Protein AF-A0A5Q4DAI3-F1 (afdb_monomer)

Foldseek 3Di:
DVVLLVLLLLLQLVVQVVVDDPVRLVVLQVVLVVVVDDDDPVSSSVSSSVVDPRDPPVVVVVVCQVPVCVSCVSSVHDQDDDAPDWHFPHWDDQPDFKIWTWTWHQDPPPLKIWTKIKIFTDPVNVVVPDPDDDDPDDGPIWMAPRPFMDNDVVVSRVVVVPDDNVVVVVRVVRTDD

Mean predicted aligned error: 9.94 Å

Solvent-accessible surface area (backbone atoms only — not comparable to full-atom values): 10322 Å² total; per-residue (Å²): 110,68,69,58,52,51,50,48,50,51,49,54,13,50,50,50,62,71,70,45,49,76,62,56,49,50,52,52,53,48,57,46,49,72,69,73,46,79,90,43,73,64,53,53,38,54,53,41,39,73,72,48,92,70,71,55,69,82,65,40,50,61,53,41,66,75,48,42,54,64,54,28,52,75,69,73,40,80,68,60,60,58,90,82,45,66,31,68,78,41,70,47,77,47,82,96,43,32,36,40,32,38,27,36,31,69,44,84,98,66,72,34,32,41,20,29,44,38,36,38,72,36,72,72,56,52,66,76,71,51,100,63,86,82,67,100,71,76,84,89,47,30,30,39,67,76,77,42,75,42,79,44,67,67,62,53,41,51,56,61,68,66,54,52,68,72,55,53,53,50,49,59,72,67,28,45,119

Secondary structure (DSSP, 8-state):
-HHHHHHHHHHHHHHHHHHS-HHHHHHHHHHHHHTT----HHHHHHHHHHHS-PPPHHHHHHHHHHTHHHHHHHTT--SSPPTTS-EEEEEEEETTTEEEEEEEEEPTTT--EEEEEEEEE-HHHHHTT--SPPPSS----EE--S-EEES-HHHHHHHHHH--HHHHHHHHHH-B-

Radius of gyration: 20.05 Å; Cα contacts (8 Å, |Δi|>4): 220; chains: 1; bounding box: 48×30×61 Å

Structure (mmCIF, N/CA/C/O backbone):
data_AF-A0A5Q4DAI3-F1
#
_entry.id   AF-A0A5Q4DAI3-F1
#
loop_
_atom_site.group_PDB
_atom_site.id
_atom_site.type_symbol
_atom_site.label_atom_id
_atom_site.label_alt_id
_atom_site.label_comp_id
_atom_site.label_asym_id
_atom_site.label_entity_id
_atom_site.label_seq_id
_atom_site.pdbx_PDB_ins_code
_atom_site.Cartn_x
_atom_site.Cartn_y
_atom_site.Cartn_z
_atom_site.occupancy
_atom_site.B_iso_or_equiv
_atom_site.auth_seq_id
_atom_site.auth_comp_id
_atom_site.auth_asym_id
_atom_site.auth_atom_id
_atom_site.pdbx_PDB_model_num
ATOM 1 N N . MET A 1 1 ? -4.199 2.409 -2.834 1.00 77.81 1 MET A N 1
ATOM 2 C CA . MET A 1 1 ? -3.459 1.148 -3.084 1.00 77.81 1 MET A CA 1
ATOM 3 C C . MET A 1 1 ? -2.773 1.123 -4.445 1.00 77.81 1 MET A C 1
ATOM 5 O O . MET A 1 1 ? -1.573 0.888 -4.486 1.00 77.81 1 MET A O 1
ATOM 9 N N . ARG A 1 2 ? -3.470 1.442 -5.541 1.00 82.69 2 ARG A N 1
ATOM 10 C CA . ARG A 1 2 ? -2.893 1.478 -6.898 1.00 82.69 2 ARG A CA 1
ATOM 11 C C . ARG A 1 2 ? -1.645 2.369 -7.040 1.00 82.69 2 ARG A C 1
ATOM 13 O O . ARG A 1 2 ? -0.631 1.908 -7.544 1.00 82.69 2 ARG A O 1
ATOM 20 N N . THR A 1 3 ? -1.647 3.568 -6.455 1.00 83.31 3 THR A N 1
ATOM 21 C CA . THR A 1 3 ? -0.456 4.444 -6.415 1.00 83.31 3 THR A CA 1
ATOM 22 C C . THR A 1 3 ? 0.760 3.787 -5.747 1.00 83.31 3 THR A C 1
ATOM 24 O O . THR A 1 3 ? 1.882 3.967 -6.208 1.00 83.31 3 THR A O 1
ATOM 27 N N . LEU A 1 4 ? 0.563 2.993 -4.684 1.00 85.19 4 LEU A N 1
ATOM 28 C CA . LEU A 1 4 ? 1.660 2.261 -4.033 1.00 85.19 4 LEU A CA 1
ATOM 29 C C . LEU A 1 4 ? 2.182 1.129 -4.921 1.00 85.19 4 LEU A C 1
ATOM 31 O O . LEU A 1 4 ? 3.387 0.909 -4.981 1.00 85.19 4 LEU A O 1
ATOM 35 N N . TYR A 1 5 ? 1.294 0.442 -5.642 1.00 89.81 5 TYR A N 1
ATOM 36 C CA . TYR A 1 5 ? 1.694 -0.566 -6.622 1.00 89.81 5 TYR A CA 1
ATOM 37 C C . TYR A 1 5 ? 2.504 0.043 -7.778 1.00 89.81 5 TYR A C 1
ATOM 39 O O . TYR A 1 5 ? 3.520 -0.513 -8.191 1.00 89.81 5 TYR A O 1
ATOM 47 N N . GLU A 1 6 ? 2.115 1.217 -8.273 1.00 89.38 6 GLU A N 1
ATOM 48 C CA . GLU A 1 6 ? 2.875 1.934 -9.303 1.00 89.38 6 GLU A CA 1
ATOM 49 C C . GLU A 1 6 ? 4.248 2.387 -8.797 1.00 89.38 6 GLU A C 1
ATOM 51 O O . GLU A 1 6 ? 5.243 2.266 -9.516 1.00 89.38 6 GLU A O 1
ATOM 56 N N . GLN A 1 7 ? 4.325 2.866 -7.551 1.00 89.06 7 GLN A N 1
ATOM 57 C CA . GLN A 1 7 ? 5.597 3.178 -6.896 1.00 89.06 7 GLN A CA 1
ATOM 58 C C . GLN A 1 7 ? 6.474 1.931 -6.752 1.00 89.06 7 GLN A C 1
ATOM 60 O O . GLN A 1 7 ? 7.667 2.004 -7.040 1.00 89.06 7 GLN A O 1
ATOM 65 N N . TYR A 1 8 ? 5.886 0.788 -6.388 1.00 91.31 8 TYR A N 1
ATOM 66 C CA . TYR A 1 8 ? 6.572 -0.503 -6.341 1.00 91.31 8 TYR A CA 1
ATOM 67 C C . TYR A 1 8 ? 7.149 -0.869 -7.708 1.00 91.31 8 TYR A C 1
ATOM 69 O O . TYR A 1 8 ? 8.362 -1.010 -7.825 1.00 91.31 8 TYR A O 1
ATOM 77 N N . CYS A 1 9 ? 6.332 -0.882 -8.763 1.00 91.56 9 CYS A N 1
ATOM 78 C CA . CYS A 1 9 ? 6.792 -1.173 -10.124 1.00 91.56 9 CYS A CA 1
ATOM 79 C C . CYS A 1 9 ? 7.936 -0.247 -10.567 1.00 91.56 9 CYS A C 1
ATOM 81 O O . CYS A 1 9 ? 8.889 -0.686 -11.210 1.00 91.56 9 CYS A O 1
ATOM 83 N N . ARG A 1 10 ? 7.850 1.044 -10.223 1.00 90.12 10 ARG A N 1
ATOM 84 C CA . ARG A 1 10 ? 8.886 2.034 -10.540 1.00 90.12 10 ARG A CA 1
ATOM 85 C C . ARG A 1 10 ? 10.178 1.789 -9.760 1.00 90.12 10 ARG A C 1
ATOM 87 O O . ARG A 1 10 ? 11.254 1.998 -10.316 1.00 90.12 10 ARG A O 1
ATOM 94 N N . SER A 1 11 ? 10.073 1.372 -8.499 1.00 90.56 11 SER A N 1
ATOM 95 C CA . SER A 1 11 ? 11.220 1.008 -7.665 1.00 90.56 11 SER A CA 1
ATOM 96 C C . SER A 1 11 ? 11.945 -0.211 -8.239 1.00 90.56 11 SER A C 1
ATOM 98 O O . SER A 1 11 ? 13.144 -0.135 -8.497 1.00 90.56 11 SER A O 1
ATOM 100 N N . GLU A 1 12 ? 11.205 -1.276 -8.568 1.00 92.50 12 GLU A N 1
ATOM 101 C CA . GLU A 1 12 ? 11.764 -2.489 -9.185 1.00 92.50 12 GLU A CA 1
ATOM 102 C C . GLU A 1 12 ? 12.464 -2.181 -10.519 1.00 92.50 12 GLU A C 1
ATOM 104 O O . GLU A 1 12 ? 13.590 -2.615 -10.760 1.00 92.50 12 GLU A O 1
ATOM 109 N N . ALA A 1 13 ? 11.833 -1.373 -11.380 1.00 92.44 13 ALA A N 1
ATOM 110 C CA . ALA A 1 13 ? 12.417 -0.977 -12.662 1.00 92.44 13 ALA A CA 1
ATOM 111 C C . ALA A 1 13 ? 13.722 -0.182 -12.489 1.00 92.44 13 ALA A C 1
ATOM 113 O O . ALA A 1 13 ? 14.687 -0.387 -13.229 1.00 92.44 13 ALA A O 1
ATOM 114 N N . ARG A 1 14 ? 13.776 0.708 -11.490 1.00 90.94 14 ARG A N 1
ATOM 115 C CA . ARG A 1 14 ? 14.988 1.464 -11.160 1.00 90.94 14 ARG A CA 1
ATOM 116 C C . ARG A 1 14 ? 16.103 0.548 -10.657 1.00 90.94 14 ARG A C 1
ATOM 118 O O . ARG A 1 14 ? 17.253 0.741 -11.047 1.00 90.94 14 ARG A O 1
ATOM 125 N N . GLU A 1 15 ? 15.781 -0.427 -9.814 1.00 91.69 15 GLU A N 1
ATOM 126 C CA . GLU A 1 15 ? 16.757 -1.397 -9.314 1.00 91.69 15 GLU A CA 1
ATOM 127 C C . GLU A 1 15 ? 17.338 -2.232 -10.458 1.00 91.69 15 GLU A C 1
ATOM 129 O O . GLU A 1 15 ? 18.560 -2.333 -10.576 1.00 91.69 15 GLU A O 1
ATOM 134 N N . LEU A 1 16 ? 16.493 -2.712 -11.379 1.00 92.06 16 LEU A N 1
ATOM 135 C CA . LEU A 1 16 ? 16.955 -3.409 -12.581 1.00 92.06 16 LEU A CA 1
ATOM 136 C C . LEU A 1 16 ? 17.945 -2.554 -13.384 1.00 92.06 16 LEU A C 1
ATOM 138 O O . LEU A 1 16 ? 19.017 -3.032 -13.749 1.00 92.06 16 LEU A O 1
ATOM 142 N N . LEU A 1 17 ? 17.632 -1.277 -13.624 1.00 91.25 17 LEU A N 1
ATOM 143 C CA . LEU A 1 17 ? 18.540 -0.362 -14.327 1.00 91.25 17 LEU A CA 1
ATOM 144 C C . LEU A 1 17 ? 19.885 -0.180 -13.605 1.00 91.25 17 LEU A C 1
ATOM 146 O O . LEU A 1 17 ? 20.904 0.023 -14.269 1.00 91.25 17 LEU A O 1
ATOM 150 N N . GLY A 1 18 ? 19.894 -0.253 -12.272 1.00 90.25 18 GLY A N 1
ATOM 151 C CA . GLY A 1 18 ? 21.108 -0.238 -11.455 1.00 90.25 18 GLY A CA 1
ATOM 152 C C . GLY A 1 18 ? 21.942 -1.517 -11.577 1.00 90.25 18 GLY A C 1
ATOM 153 O O . GLY A 1 18 ? 23.169 -1.442 -11.540 1.00 90.25 18 GLY A O 1
ATOM 154 N N . LEU A 1 19 ? 21.292 -2.667 -11.775 1.00 93.25 19 LEU A N 1
ATOM 155 C CA . LEU A 1 19 ? 21.938 -3.976 -11.937 1.00 93.25 19 LEU A CA 1
ATOM 156 C C . LEU A 1 19 ? 22.457 -4.225 -13.360 1.00 93.25 19 LEU A C 1
ATOM 158 O O . LEU A 1 19 ? 23.400 -4.994 -13.552 1.00 93.25 19 LEU A O 1
ATOM 162 N N . LEU A 1 20 ? 21.867 -3.584 -14.373 1.00 91.62 20 LEU A N 1
ATOM 163 C CA . LEU A 1 20 ? 22.296 -3.751 -15.759 1.00 91.62 20 LEU A CA 1
ATOM 164 C C . LEU A 1 20 ? 23.724 -3.230 -15.988 1.00 91.62 20 LEU A C 1
ATOM 166 O O . LEU A 1 20 ? 24.094 -2.098 -15.644 1.00 91.62 20 LEU A O 1
ATOM 170 N N . SER A 1 21 ? 24.513 -4.028 -16.711 1.00 93.94 21 SER A N 1
ATOM 171 C CA . SER A 1 21 ? 25.820 -3.601 -17.208 1.00 93.94 21 SER A CA 1
ATOM 172 C C . SER A 1 21 ? 25.693 -2.357 -18.103 1.00 93.94 21 SER A C 1
ATOM 174 O O . SER A 1 21 ? 24.615 -1.995 -18.591 1.00 93.94 21 SER A O 1
ATOM 176 N N . ARG A 1 22 ? 26.814 -1.667 -18.350 1.00 91.81 22 ARG A N 1
ATOM 177 C CA . ARG A 1 22 ? 26.833 -0.526 -19.283 1.00 91.81 22 ARG A CA 1
ATOM 178 C C . ARG A 1 22 ? 26.352 -0.931 -20.680 1.00 91.81 22 ARG A C 1
ATOM 180 O O . ARG A 1 22 ? 25.693 -0.141 -21.351 1.00 91.81 22 ARG A O 1
ATOM 187 N N . GLU A 1 23 ? 26.671 -2.149 -21.105 1.00 94.00 23 GLU A N 1
ATOM 188 C CA . GLU A 1 23 ? 26.222 -2.701 -22.380 1.00 94.00 23 GLU A CA 1
ATOM 189 C C . GLU A 1 23 ? 24.725 -3.016 -22.372 1.00 94.00 23 GLU A C 1
ATOM 191 O O . GLU A 1 23 ? 24.023 -2.573 -23.276 1.00 94.00 23 GLU A O 1
ATOM 196 N N . GLY A 1 24 ? 24.212 -3.655 -21.314 1.00 92.00 24 GLY A N 1
ATOM 197 C CA . GLY A 1 24 ? 22.777 -3.919 -21.164 1.00 92.00 24 GLY A CA 1
ATOM 198 C C . GLY A 1 24 ? 21.942 -2.638 -21.234 1.00 92.00 24 GLY A C 1
ATOM 199 O O . GLY A 1 24 ? 20.964 -2.567 -21.976 1.00 92.00 24 GLY A O 1
ATOM 200 N N . ARG A 1 25 ? 22.393 -1.570 -20.562 1.00 89.75 25 ARG A N 1
ATOM 201 C CA . ARG A 1 25 ? 21.756 -0.243 -20.645 1.00 89.75 25 ARG A CA 1
ATOM 202 C C . ARG A 1 25 ? 21.813 0.359 -22.049 1.00 89.75 25 ARG A C 1
ATOM 204 O O . ARG A 1 25 ? 20.836 0.950 -22.495 1.00 89.75 25 ARG A O 1
ATOM 211 N N . ARG A 1 26 ? 22.930 0.208 -22.769 1.00 90.50 26 ARG A N 1
ATOM 212 C CA . ARG A 1 26 ? 23.055 0.669 -24.166 1.00 90.50 26 ARG A CA 1
ATOM 213 C C . ARG A 1 26 ? 22.139 -0.086 -25.115 1.00 90.50 26 ARG A C 1
ATOM 215 O O . ARG A 1 26 ? 21.619 0.523 -26.043 1.00 90.50 26 ARG A O 1
ATOM 222 N N . SER A 1 27 ? 21.975 -1.389 -24.922 1.00 91.50 27 SER A N 1
ATOM 223 C CA . SER A 1 27 ? 21.052 -2.191 -25.724 1.00 91.50 27 SER A CA 1
ATOM 224 C C . SER A 1 27 ? 19.605 -1.775 -25.468 1.00 91.50 27 SER A C 1
ATOM 226 O O . SER A 1 27 ? 18.867 -1.565 -26.423 1.00 91.50 27 SER A O 1
ATOM 228 N N . LEU A 1 28 ? 19.238 -1.521 -24.207 1.00 90.06 28 LEU A N 1
ATOM 229 C CA . LEU A 1 28 ? 17.918 -0.993 -23.857 1.00 90.06 28 LEU A CA 1
ATOM 230 C C . LEU A 1 28 ? 17.660 0.392 -24.478 1.00 90.06 28 LEU A C 1
ATOM 232 O O . LEU A 1 28 ? 16.628 0.605 -25.100 1.00 90.06 28 LEU A O 1
ATOM 236 N N . MET A 1 29 ? 18.623 1.318 -24.383 1.00 88.50 29 MET A N 1
ATOM 237 C CA . MET A 1 29 ? 18.518 2.650 -25.003 1.00 88.50 29 MET A CA 1
ATOM 238 C C . MET A 1 29 ? 18.379 2.590 -26.529 1.00 88.50 29 MET A C 1
ATOM 240 O O . MET A 1 29 ? 17.654 3.402 -27.103 1.00 88.50 29 MET A O 1
ATOM 244 N N . ARG A 1 30 ? 19.066 1.647 -27.188 1.00 89.44 30 ARG A N 1
ATOM 245 C CA . ARG A 1 30 ? 18.957 1.442 -28.640 1.00 89.44 30 ARG A CA 1
ATOM 246 C C . ARG A 1 30 ? 17.567 0.948 -29.022 1.00 89.44 30 ARG A C 1
ATOM 248 O O . ARG A 1 30 ? 16.932 1.582 -29.855 1.00 89.44 30 ARG A O 1
ATOM 255 N N . ALA A 1 31 ? 17.071 -0.083 -28.340 1.00 87.81 31 ALA A N 1
ATOM 256 C CA . ALA A 1 31 ? 15.730 -0.611 -28.577 1.00 87.81 31 ALA A CA 1
ATOM 257 C C . ALA A 1 31 ? 14.640 0.466 -28.398 1.00 87.81 31 ALA A C 1
ATOM 259 O O . ALA A 1 31 ? 13.731 0.572 -29.218 1.00 87.81 31 ALA A O 1
ATOM 260 N N . GLU A 1 32 ? 14.752 1.323 -27.375 1.00 89.19 32 GLU A N 1
ATOM 261 C CA . GLU A 1 32 ? 13.791 2.420 -27.187 1.00 89.19 32 GLU A CA 1
ATOM 262 C C . GLU A 1 32 ? 13.930 3.522 -28.246 1.00 89.19 32 GLU A C 1
ATOM 264 O O . GLU A 1 32 ? 12.916 4.032 -28.716 1.00 89.19 32 GLU A O 1
ATOM 269 N N . SER A 1 33 ? 15.149 3.853 -28.684 1.00 85.62 33 SER A N 1
ATOM 270 C CA . SER A 1 33 ? 15.363 4.800 -29.797 1.00 85.62 33 SER A CA 1
ATOM 271 C C . SER A 1 33 ? 14.708 4.321 -31.092 1.00 85.62 33 SER A C 1
ATOM 273 O O . SER A 1 33 ? 14.077 5.100 -31.802 1.00 85.62 33 SER A O 1
ATOM 275 N N . GLU A 1 34 ? 14.837 3.027 -31.386 1.00 87.31 34 GLU A N 1
ATOM 276 C CA . GLU A 1 34 ? 14.276 2.390 -32.581 1.00 87.31 34 GLU A CA 1
ATOM 277 C C . GLU A 1 34 ? 12.741 2.349 -32.558 1.00 87.31 34 GLU A C 1
ATOM 279 O O . GLU A 1 34 ? 12.107 2.314 -33.609 1.00 87.31 34 GLU A O 1
ATOM 284 N N . SER A 1 35 ? 12.126 2.447 -31.374 1.00 82.31 35 SER A N 1
ATOM 285 C CA . SER A 1 35 ? 10.669 2.545 -31.227 1.00 82.31 35 SER A CA 1
ATOM 286 C C . SER A 1 35 ? 10.084 3.908 -31.640 1.00 82.31 35 SER A C 1
ATOM 288 O O . SER A 1 35 ? 8.867 4.093 -31.597 1.00 82.31 35 SER A O 1
ATOM 290 N N . GLY A 1 36 ? 10.931 4.880 -32.007 1.00 78.75 36 GLY A N 1
ATOM 291 C CA . GLY A 1 36 ? 10.518 6.234 -32.391 1.00 78.75 36 GLY A CA 1
ATOM 292 C C . GLY A 1 36 ? 10.065 7.109 -31.218 1.00 78.75 36 GLY A C 1
ATOM 293 O O . GLY A 1 36 ? 9.581 8.222 -31.428 1.00 78.75 36 GLY A O 1
ATOM 294 N N . ARG A 1 37 ? 10.214 6.631 -29.976 1.00 77.12 37 ARG A N 1
ATOM 295 C CA . ARG A 1 37 ? 9.930 7.405 -28.764 1.00 77.12 37 ARG A CA 1
ATOM 296 C C . ARG A 1 37 ? 11.144 8.256 -28.377 1.00 77.12 37 ARG A C 1
ATOM 298 O O . ARG A 1 37 ? 12.274 7.775 -28.463 1.00 77.12 37 ARG A O 1
ATOM 305 N N . PRO A 1 38 ? 10.945 9.497 -27.900 1.00 78.56 38 PRO A N 1
ATOM 306 C CA . PRO A 1 38 ? 12.031 10.284 -27.334 1.00 78.56 38 PRO A CA 1
ATOM 307 C C . PRO A 1 38 ? 12.690 9.542 -26.167 1.00 78.56 38 PRO A C 1
ATOM 309 O O . PRO A 1 38 ? 12.010 9.081 -25.248 1.00 78.56 38 PRO A O 1
ATOM 312 N N . LEU A 1 39 ? 14.019 9.454 -26.187 1.00 83.69 39 LEU A N 1
ATOM 313 C CA . LEU A 1 39 ? 14.786 8.917 -25.067 1.00 83.69 39 LEU A CA 1
ATOM 314 C C . LEU A 1 39 ? 14.652 9.853 -23.860 1.00 83.69 39 LEU A C 1
ATOM 316 O O . LEU A 1 39 ? 15.232 10.937 -23.832 1.00 83.69 39 LEU A O 1
ATOM 320 N N . SER A 1 40 ? 13.909 9.408 -22.849 1.00 86.25 40 SER A N 1
ATOM 321 C CA . SER A 1 40 ? 13.832 10.043 -21.533 1.00 86.25 40 SER A CA 1
ATOM 322 C C . SER A 1 40 ? 14.156 9.041 -20.423 1.00 86.25 40 SER A C 1
ATOM 324 O O . SER A 1 40 ? 14.220 7.826 -20.640 1.00 86.25 40 SER A O 1
ATOM 326 N N . VAL A 1 41 ? 14.358 9.551 -19.205 1.00 83.31 41 VAL A N 1
ATOM 327 C CA . VAL A 1 41 ? 14.519 8.701 -18.017 1.00 83.31 41 VAL A CA 1
ATOM 328 C C . VAL A 1 41 ? 13.243 7.893 -17.760 1.00 83.31 41 VAL A C 1
ATOM 330 O O . VAL A 1 41 ? 13.344 6.710 -17.431 1.00 83.31 41 VAL A O 1
ATOM 333 N N . GLU A 1 42 ? 12.052 8.475 -17.964 1.00 83.25 42 GLU A N 1
ATOM 334 C CA . GLU A 1 42 ? 10.796 7.721 -17.862 1.00 83.25 42 GLU A CA 1
ATOM 335 C C . GLU A 1 42 ? 10.700 6.615 -18.914 1.00 83.25 42 GLU A C 1
ATOM 337 O O . GLU A 1 42 ? 10.334 5.494 -18.570 1.00 83.25 42 GLU A O 1
ATOM 342 N N . ALA A 1 43 ? 11.089 6.887 -20.165 1.00 84.69 43 ALA A N 1
ATOM 343 C CA . ALA A 1 43 ? 11.061 5.882 -21.227 1.00 84.69 43 ALA A CA 1
ATOM 344 C C . ALA A 1 43 ? 11.937 4.665 -20.878 1.00 84.69 43 ALA A C 1
ATOM 346 O O . ALA A 1 43 ? 11.524 3.522 -21.067 1.00 84.69 43 ALA A O 1
ATOM 347 N N . LEU A 1 44 ? 13.115 4.896 -20.286 1.00 85.88 44 LEU A N 1
ATOM 348 C CA . LEU A 1 44 ? 13.997 3.820 -19.824 1.00 85.88 44 LEU A CA 1
ATOM 349 C C . LEU A 1 44 ? 13.434 3.050 -18.630 1.00 85.88 44 LEU A C 1
ATOM 351 O O . LEU A 1 44 ? 13.602 1.832 -18.558 1.00 85.88 44 LEU A O 1
ATOM 355 N N . HIS A 1 45 ? 12.762 3.732 -17.703 1.00 86.94 45 HIS A N 1
ATOM 356 C CA . HIS A 1 45 ? 12.064 3.072 -16.602 1.00 86.94 45 HIS A CA 1
ATOM 357 C C . HIS A 1 45 ? 10.921 2.191 -17.117 1.00 86.94 45 HIS A C 1
ATOM 359 O O . HIS A 1 45 ? 10.798 1.049 -16.682 1.00 86.94 45 HIS A O 1
ATOM 365 N N . ASP A 1 46 ? 10.124 2.674 -18.069 1.00 87.19 46 ASP A N 1
ATOM 366 C CA . ASP A 1 46 ? 9.045 1.894 -18.678 1.00 87.19 46 ASP A CA 1
ATOM 367 C C . ASP A 1 46 ? 9.580 0.697 -19.470 1.00 87.19 46 ASP A C 1
ATOM 369 O O . ASP A 1 46 ? 9.002 -0.389 -19.417 1.00 87.19 46 ASP A O 1
ATOM 373 N N . ALA A 1 47 ? 10.705 0.861 -20.168 1.00 88.81 47 ALA A N 1
ATOM 374 C CA . ALA A 1 47 ? 11.382 -0.228 -20.862 1.00 88.81 47 ALA A CA 1
ATOM 375 C C . ALA A 1 47 ? 11.875 -1.305 -19.890 1.00 88.81 47 ALA A C 1
ATOM 377 O O . ALA A 1 47 ? 11.582 -2.485 -20.071 1.00 88.81 47 ALA A O 1
ATOM 378 N N . ALA A 1 48 ? 12.549 -0.901 -18.810 1.00 90.25 48 ALA A N 1
ATOM 379 C CA . ALA A 1 48 ? 12.975 -1.812 -17.751 1.00 90.25 48 ALA A CA 1
ATOM 380 C C . ALA A 1 48 ? 11.780 -2.507 -17.080 1.00 90.25 48 ALA A C 1
ATOM 382 O O . ALA A 1 48 ? 11.819 -3.710 -16.832 1.00 90.25 48 ALA A O 1
ATOM 383 N N . ARG A 1 49 ? 10.681 -1.779 -16.855 1.00 89.56 49 ARG A N 1
ATOM 384 C CA . ARG A 1 49 ? 9.437 -2.324 -16.303 1.00 89.56 49 ARG A CA 1
ATOM 385 C C . ARG A 1 49 ? 8.856 -3.441 -17.176 1.00 89.56 49 ARG A C 1
ATOM 387 O O . ARG A 1 49 ? 8.377 -4.424 -16.625 1.00 89.56 49 ARG A O 1
ATOM 394 N N . ARG A 1 50 ? 8.910 -3.315 -18.510 1.00 89.62 50 ARG A N 1
ATOM 395 C CA . ARG A 1 50 ? 8.432 -4.349 -19.452 1.00 89.62 50 ARG A CA 1
ATOM 396 C C . ARG A 1 50 ? 9.261 -5.637 -19.422 1.00 89.62 50 ARG A C 1
ATOM 398 O O . ARG A 1 50 ? 8.751 -6.678 -19.816 1.00 89.62 50 ARG A O 1
ATOM 405 N N . LEU A 1 51 ? 10.516 -5.567 -18.980 1.00 90.38 51 LEU A N 1
ATOM 406 C CA . LEU A 1 51 ? 11.405 -6.729 -18.876 1.00 90.38 51 LEU A CA 1
ATOM 407 C C . LEU A 1 51 ? 11.217 -7.510 -17.573 1.00 90.38 51 LEU A C 1
ATOM 409 O O . LEU A 1 51 ? 11.596 -8.677 -17.494 1.00 90.38 51 LEU A O 1
ATOM 413 N N . LEU A 1 52 ? 10.672 -6.868 -16.540 1.00 90.50 52 LEU A N 1
ATOM 414 C CA . LEU A 1 52 ? 10.476 -7.491 -15.241 1.00 90.50 52 LEU A CA 1
ATOM 415 C C . LEU A 1 52 ? 9.199 -8.343 -15.226 1.00 90.50 52 LEU A C 1
ATOM 417 O O . LEU A 1 52 ? 8.153 -7.880 -15.687 1.00 90.50 52 LEU A O 1
ATOM 421 N N . PRO A 1 53 ? 9.229 -9.538 -14.610 1.00 91.44 53 PRO A N 1
ATOM 422 C CA . PRO A 1 53 ? 8.030 -10.324 -14.340 1.00 91.44 53 PRO A CA 1
ATOM 423 C C . PRO A 1 53 ? 7.271 -9.730 -13.143 1.00 91.44 53 PRO A C 1
ATOM 425 O O . PRO A 1 53 ? 7.181 -10.333 -12.074 1.00 91.44 53 PRO A O 1
ATOM 428 N N . LEU A 1 54 ? 6.768 -8.503 -13.292 1.00 90.50 54 LEU A N 1
ATOM 429 C CA . LEU A 1 54 ? 6.031 -7.829 -12.229 1.00 90.50 54 LEU A CA 1
ATOM 430 C C . LEU A 1 54 ? 4.687 -8.530 -12.001 1.00 90.50 54 LEU A C 1
ATOM 432 O O . LEU A 1 54 ? 3.972 -8.801 -12.971 1.00 90.50 54 LEU A O 1
ATOM 436 N N . PRO A 1 55 ? 4.305 -8.800 -10.740 1.00 91.56 55 PRO A N 1
ATOM 437 C CA . PRO A 1 55 ? 3.007 -9.390 -10.457 1.00 91.56 55 PRO A CA 1
ATOM 438 C C . PRO A 1 55 ? 1.893 -8.434 -10.904 1.00 91.56 55 PRO A C 1
ATOM 440 O O . PRO A 1 55 ? 2.045 -7.217 -10.736 1.00 91.56 55 PRO A O 1
ATOM 443 N N . PRO A 1 56 ? 0.763 -8.943 -11.429 1.00 92.06 56 PRO A N 1
ATOM 444 C CA . PRO A 1 56 ? -0.410 -8.112 -11.674 1.00 92.06 56 PRO A CA 1
ATOM 445 C C . PRO A 1 56 ? -0.910 -7.504 -10.357 1.00 92.06 56 PRO A C 1
ATOM 447 O O . PRO A 1 56 ? -0.677 -8.058 -9.277 1.00 92.06 56 PRO A O 1
ATOM 450 N N . TYR A 1 57 ? -1.593 -6.360 -10.438 1.00 88.75 57 TYR A N 1
ATOM 451 C CA . TYR A 1 57 ? -2.053 -5.603 -9.268 1.00 88.75 57 TYR A CA 1
ATOM 452 C C . TYR A 1 57 ? -2.858 -6.476 -8.297 1.00 88.75 57 TYR A C 1
ATOM 454 O O . TYR A 1 57 ? -2.623 -6.458 -7.089 1.00 88.75 57 TYR A O 1
ATOM 462 N N . GLU A 1 58 ? -3.746 -7.302 -8.836 1.00 89.06 58 GLU A N 1
ATOM 463 C CA . GLU A 1 58 ? -4.654 -8.175 -8.099 1.00 89.06 58 GLU A CA 1
ATOM 464 C C . GLU A 1 58 ? -3.900 -9.251 -7.306 1.00 89.06 58 GLU A C 1
ATOM 466 O O . GLU A 1 58 ? -4.324 -9.614 -6.213 1.00 89.06 58 GLU A O 1
ATOM 471 N N . ALA A 1 59 ? -2.756 -9.724 -7.814 1.00 91.06 59 ALA A N 1
ATOM 472 C CA . ALA A 1 59 ? -1.890 -10.671 -7.110 1.00 91.06 59 ALA A CA 1
ATOM 473 C C . ALA A 1 59 ? -0.937 -9.971 -6.128 1.00 91.06 59 ALA A C 1
ATOM 475 O O . ALA A 1 59 ? -0.586 -10.523 -5.083 1.00 91.06 59 ALA A O 1
ATOM 476 N N . TRP A 1 60 ? -0.529 -8.739 -6.441 1.00 93.50 60 TRP A N 1
ATOM 477 C CA . TRP A 1 60 ? 0.345 -7.947 -5.583 1.00 93.50 60 TRP A CA 1
ATOM 478 C C . TRP A 1 60 ? -0.359 -7.498 -4.301 1.00 93.50 60 TRP A C 1
ATOM 480 O O . TRP A 1 60 ? 0.236 -7.573 -3.228 1.00 93.50 60 TRP A O 1
ATOM 490 N N . VAL A 1 61 ? -1.625 -7.070 -4.380 1.00 90.38 61 VAL A N 1
ATOM 491 C CA . VAL A 1 61 ? -2.367 -6.531 -3.226 1.00 90.38 61 VAL A CA 1
ATOM 492 C C . VAL A 1 61 ? -2.405 -7.509 -2.041 1.00 90.38 61 VAL A C 1
ATOM 494 O O . VAL A 1 61 ? -2.003 -7.097 -0.952 1.00 90.38 61 VAL A O 1
ATOM 497 N N . PRO A 1 62 ? -2.805 -8.789 -2.188 1.00 88.50 62 PRO A N 1
ATOM 498 C CA . PRO A 1 62 ? -2.780 -9.744 -1.080 1.00 88.50 62 PRO A CA 1
ATOM 499 C C . PRO A 1 62 ? -1.380 -9.937 -0.486 1.00 88.50 62 PRO A C 1
ATOM 501 O O . PRO A 1 62 ? -1.231 -9.968 0.735 1.00 88.50 62 PRO A O 1
ATOM 504 N N . SER A 1 63 ? -0.344 -10.007 -1.331 1.00 90.56 63 SER A N 1
ATOM 505 C CA . SER A 1 63 ? 1.051 -10.136 -0.885 1.00 90.56 63 SER A CA 1
ATOM 506 C C . SER A 1 63 ? 1.506 -8.911 -0.086 1.00 90.56 63 SER A C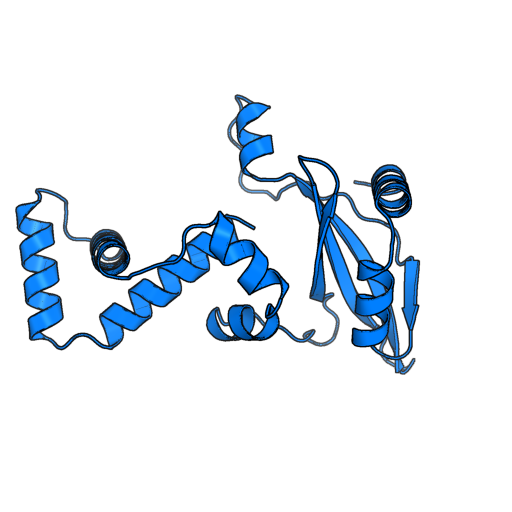 1
ATOM 508 O O . SER A 1 63 ? 2.084 -9.043 0.996 1.00 90.56 63 SER A O 1
ATOM 510 N N . TYR A 1 64 ? 1.183 -7.714 -0.579 1.00 88.81 64 TYR A N 1
ATOM 511 C CA . TYR A 1 64 ? 1.448 -6.458 0.107 1.00 88.81 64 TYR A CA 1
ATOM 512 C C . TYR A 1 64 ? 0.734 -6.389 1.455 1.00 88.81 64 TYR A C 1
ATOM 514 O O . TYR A 1 64 ? 1.341 -6.002 2.446 1.00 88.81 64 TYR A O 1
ATOM 522 N N . LEU A 1 65 ? -0.540 -6.776 1.526 1.00 86.81 65 LEU A N 1
ATOM 523 C CA . LEU A 1 65 ? -1.297 -6.746 2.778 1.00 86.81 65 LEU A CA 1
ATOM 524 C C . LEU A 1 65 ? -0.740 -7.744 3.804 1.00 86.81 65 LEU A C 1
ATOM 526 O O . LEU A 1 65 ? -0.656 -7.415 4.989 1.00 86.81 65 LEU A O 1
ATOM 530 N N . ALA A 1 66 ? -0.312 -8.926 3.355 1.00 84.69 66 ALA A N 1
ATOM 531 C CA . ALA A 1 66 ? 0.269 -9.952 4.216 1.00 84.69 66 ALA A CA 1
ATOM 532 C C . ALA A 1 66 ? 1.654 -9.562 4.764 1.00 84.69 66 ALA A C 1
ATOM 534 O O . ALA A 1 66 ? 1.935 -9.803 5.938 1.00 84.69 66 ALA A O 1
ATOM 535 N N . ASN A 1 67 ? 2.509 -8.932 3.948 1.00 85.75 67 ASN A N 1
ATOM 536 C CA . ASN A 1 67 ? 3.888 -8.583 4.318 1.00 85.75 67 ASN A CA 1
ATOM 537 C C . ASN A 1 67 ? 4.212 -7.094 4.115 1.00 85.75 67 ASN A C 1
ATOM 539 O O . ASN A 1 67 ? 5.241 -6.711 3.553 1.00 85.75 67 ASN A O 1
ATOM 543 N N . ARG A 1 68 ? 3.314 -6.229 4.585 1.00 84.25 68 ARG A N 1
ATOM 544 C CA . ARG A 1 68 ? 3.347 -4.789 4.302 1.00 84.25 68 ARG A CA 1
ATOM 545 C C . ARG A 1 68 ? 4.665 -4.113 4.659 1.00 84.25 68 ARG A C 1
ATOM 547 O O . ARG A 1 68 ? 5.140 -3.271 3.901 1.00 84.25 68 ARG A O 1
ATOM 554 N N . ARG A 1 69 ? 5.253 -4.478 5.800 1.00 83.44 69 ARG A N 1
ATOM 555 C CA . ARG A 1 69 ? 6.504 -3.885 6.285 1.00 83.44 69 ARG A CA 1
ATOM 556 C C . ARG A 1 69 ? 7.635 -4.031 5.266 1.00 83.44 69 ARG A C 1
ATOM 558 O O . ARG A 1 69 ? 8.243 -3.026 4.924 1.00 83.44 69 ARG A O 1
ATOM 565 N N . ALA A 1 70 ? 7.848 -5.236 4.736 1.00 85.12 70 ALA A N 1
ATOM 566 C CA . ALA A 1 70 ? 8.920 -5.490 3.774 1.00 85.12 70 ALA A CA 1
ATOM 567 C C . ALA A 1 70 ? 8.753 -4.655 2.494 1.00 85.12 70 ALA A C 1
ATOM 569 O O . ALA A 1 70 ? 9.716 -4.084 1.989 1.00 85.12 70 ALA A O 1
ATOM 570 N N . TYR A 1 71 ? 7.518 -4.526 1.997 1.00 87.25 71 TYR A N 1
ATOM 571 C CA . TYR A 1 71 ? 7.234 -3.682 0.836 1.00 87.25 71 TYR A CA 1
ATOM 572 C C . TYR A 1 71 ? 7.472 -2.199 1.119 1.00 87.25 71 TYR A C 1
ATOM 574 O O . TYR A 1 71 ? 8.041 -1.506 0.283 1.00 87.25 71 TYR A O 1
ATOM 582 N N . LEU A 1 72 ? 7.048 -1.698 2.282 1.00 85.12 72 LEU A N 1
ATOM 583 C CA . LEU A 1 72 ? 7.270 -0.300 2.649 1.00 85.12 72 LEU A CA 1
ATOM 584 C C . LEU A 1 72 ? 8.755 0.027 2.811 1.00 85.12 72 LEU A C 1
ATOM 586 O O . LEU A 1 72 ? 9.213 1.021 2.257 1.00 85.12 72 LEU A O 1
ATOM 590 N N . GLU A 1 73 ? 9.508 -0.826 3.504 1.00 84.62 73 GLU A N 1
ATOM 591 C CA . GLU A 1 73 ? 10.956 -0.672 3.670 1.00 84.62 73 GLU A CA 1
ATOM 592 C C . GLU A 1 73 ? 11.666 -0.663 2.311 1.00 84.62 73 GLU A C 1
ATOM 594 O O . GLU A 1 73 ? 12.493 0.210 2.051 1.00 84.62 73 GLU A O 1
ATOM 599 N N . ARG A 1 74 ? 11.266 -1.554 1.395 1.00 83.81 74 ARG A N 1
ATOM 600 C CA . ARG A 1 74 ? 11.770 -1.591 0.012 1.00 83.81 74 ARG A CA 1
ATOM 601 C C . ARG A 1 74 ? 11.415 -0.341 -0.801 1.00 83.81 74 ARG A C 1
ATOM 603 O O . ARG A 1 74 ? 12.160 0.038 -1.698 1.00 83.81 74 ARG A O 1
ATOM 610 N N . LEU A 1 75 ? 10.303 0.318 -0.481 1.00 85.81 75 LEU A N 1
ATOM 611 C CA . LEU A 1 75 ? 9.903 1.605 -1.059 1.00 85.81 75 LEU A CA 1
ATOM 612 C C . LEU A 1 75 ? 10.567 2.813 -0.374 1.00 85.81 75 LEU A C 1
ATOM 614 O O . LEU A 1 75 ? 10.326 3.947 -0.787 1.00 85.81 75 LEU A O 1
ATOM 618 N N . GLY A 1 76 ? 11.369 2.601 0.677 1.00 80.50 76 GLY A N 1
ATOM 619 C CA . GLY A 1 76 ? 11.927 3.677 1.501 1.00 80.50 76 GLY A CA 1
ATOM 620 C C . GLY A 1 76 ? 10.876 4.416 2.338 1.00 80.50 76 GLY A C 1
ATOM 621 O O . GLY A 1 76 ? 11.133 5.517 2.821 1.00 80.50 76 GLY A O 1
ATOM 622 N N . ILE A 1 77 ? 9.686 3.834 2.503 1.00 79.75 77 ILE A N 1
ATOM 623 C CA . ILE A 1 77 ? 8.606 4.382 3.321 1.00 79.75 77 ILE A CA 1
ATOM 624 C C . ILE A 1 77 ? 8.771 3.829 4.743 1.00 79.75 77 ILE A C 1
ATOM 626 O O . ILE A 1 77 ? 8.768 2.608 4.919 1.00 79.75 77 ILE A O 1
ATOM 630 N N . PRO A 1 78 ? 8.878 4.681 5.779 1.00 68.38 78 PRO A N 1
ATOM 631 C CA . PRO A 1 78 ? 8.969 4.213 7.156 1.00 68.38 78 PRO A CA 1
ATOM 632 C C . PRO A 1 78 ? 7.760 3.346 7.531 1.00 68.38 78 PRO A C 1
ATOM 634 O O . PRO A 1 78 ? 6.621 3.811 7.551 1.00 68.38 78 PRO A O 1
ATOM 637 N N . ALA A 1 79 ? 8.009 2.071 7.835 1.00 67.25 79 ALA A N 1
ATOM 638 C CA . ALA A 1 79 ? 6.979 1.141 8.300 1.00 67.25 79 ALA A CA 1
ATOM 639 C C . ALA A 1 79 ? 6.684 1.277 9.804 1.00 67.25 79 ALA A C 1
ATOM 641 O O . ALA A 1 79 ? 5.690 0.746 10.295 1.00 67.25 79 ALA A O 1
ATOM 642 N N . VAL A 1 80 ? 7.552 1.989 10.528 1.00 66.31 80 VAL A N 1
ATOM 643 C CA . VAL A 1 80 ? 7.448 2.270 11.961 1.00 66.31 80 VAL A CA 1
ATOM 644 C C 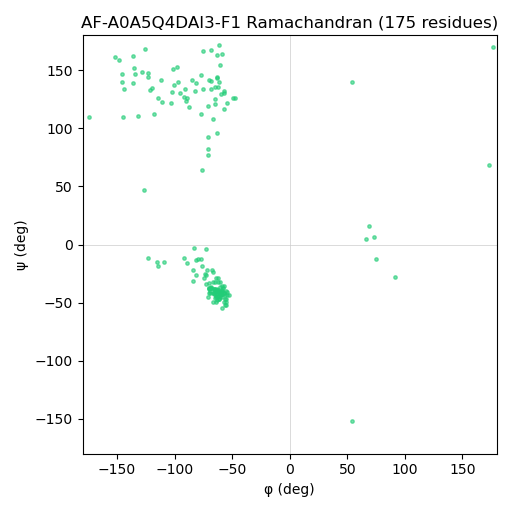. VAL A 1 80 ? 7.169 3.765 12.136 1.00 66.31 80 VAL A C 1
ATOM 646 O O . VAL A 1 80 ? 7.744 4.568 11.395 1.00 66.31 80 VAL A O 1
ATOM 649 N N . PRO A 1 81 ? 6.324 4.171 13.100 1.00 59.53 81 PRO A N 1
ATOM 650 C CA . PRO A 1 81 ? 6.092 5.580 13.380 1.00 59.53 81 PRO A CA 1
ATOM 651 C C . PRO A 1 81 ? 7.384 6.337 13.656 1.00 59.53 81 PRO A C 1
ATOM 653 O O . PRO A 1 81 ? 8.097 6.050 14.620 1.00 59.53 81 PRO A O 1
ATOM 656 N N . ALA A 1 82 ? 7.634 7.371 12.853 1.00 59.91 82 ALA A N 1
ATOM 657 C CA . ALA A 1 82 ? 8.411 8.501 13.329 1.00 59.91 82 ALA A CA 1
ATOM 658 C C . ALA A 1 82 ? 7.687 9.053 14.567 1.00 59.91 82 ALA A C 1
ATOM 660 O O . ALA A 1 82 ? 6.460 9.193 14.549 1.00 59.91 82 ALA A O 1
ATOM 661 N N . ARG A 1 83 ? 8.418 9.306 15.665 1.00 57.09 83 ARG A N 1
ATOM 662 C CA . ARG A 1 83 ? 7.818 9.835 16.902 1.00 57.09 83 ARG A CA 1
ATOM 663 C C . ARG A 1 83 ? 6.909 11.013 16.542 1.00 57.09 83 ARG A C 1
ATOM 665 O O . ARG A 1 83 ? 7.368 11.935 15.878 1.00 57.09 83 ARG A O 1
ATOM 672 N N . THR A 1 84 ? 5.650 10.939 16.986 1.00 66.06 84 THR A N 1
ATOM 673 C CA . THR A 1 84 ? 4.506 11.862 16.779 1.00 66.06 84 THR A CA 1
ATOM 674 C C . THR A 1 84 ? 3.563 11.612 15.592 1.00 66.06 84 THR A C 1
ATOM 676 O O . THR A 1 84 ? 2.377 11.906 15.740 1.00 66.06 84 THR A O 1
ATOM 679 N N . ALA A 1 85 ? 3.991 11.012 14.476 1.00 75.19 85 ALA A N 1
ATOM 680 C CA . ALA A 1 85 ? 3.104 10.804 13.323 1.00 75.19 85 ALA A CA 1
ATOM 681 C C . ALA A 1 85 ? 2.371 9.446 13.391 1.00 75.19 85 ALA A C 1
ATOM 683 O O . ALA A 1 85 ? 3.016 8.426 13.650 1.00 75.19 85 ALA A O 1
ATOM 684 N N . PRO A 1 86 ? 1.047 9.386 13.142 1.00 82.06 86 PRO A N 1
ATOM 685 C CA . PRO A 1 86 ? 0.352 8.116 12.968 1.00 82.06 86 PRO A CA 1
ATOM 686 C C . PRO A 1 86 ? 0.902 7.336 11.773 1.00 82.06 86 PRO A C 1
ATOM 688 O O . PRO A 1 86 ? 1.152 7.905 10.713 1.00 82.06 86 PRO A O 1
ATOM 691 N N . VAL A 1 87 ? 1.036 6.022 11.926 1.00 82.44 87 V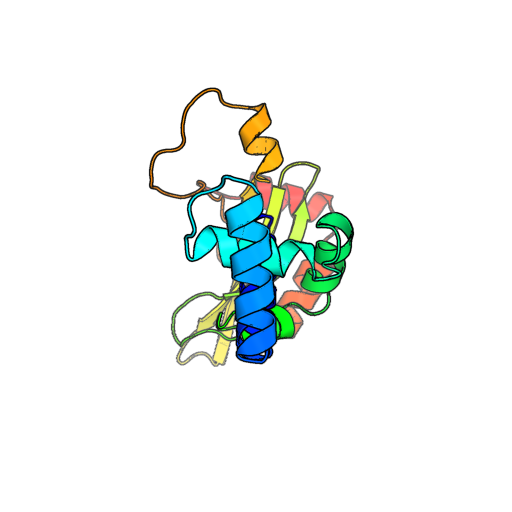AL A N 1
ATOM 692 C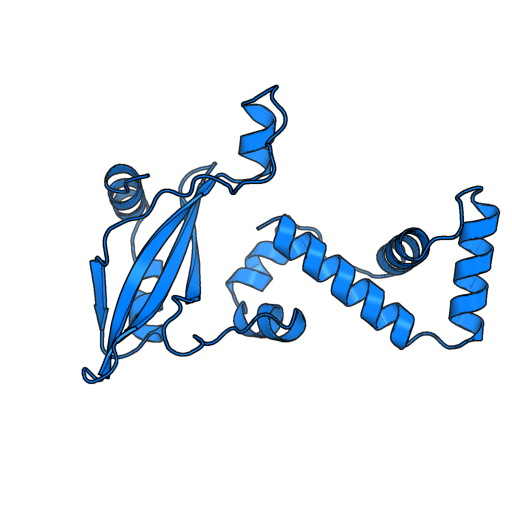 CA . VAL A 1 87 ? 1.398 5.109 10.840 1.00 82.44 87 VAL A CA 1
ATOM 693 C C . VAL A 1 87 ? 0.299 4.090 10.642 1.00 82.44 87 VAL A C 1
ATOM 695 O O . VAL A 1 87 ? -0.200 3.494 11.596 1.00 82.44 87 VAL A O 1
ATOM 698 N N . THR A 1 88 ? -0.065 3.869 9.382 1.00 86.94 88 THR A N 1
ATOM 699 C CA . THR A 1 88 ? -0.957 2.775 9.021 1.00 86.94 88 THR A CA 1
ATOM 700 C C . THR A 1 88 ? -0.266 1.450 9.327 1.00 86.94 88 THR A C 1
ATOM 702 O O . THR A 1 88 ? 0.828 1.223 8.817 1.00 86.94 88 THR A O 1
ATOM 705 N N . ILE A 1 89 ? -0.881 0.566 10.109 1.00 86.06 89 ILE A N 1
ATOM 706 C CA . ILE A 1 89 ? -0.328 -0.763 10.445 1.00 86.06 89 ILE A CA 1
ATOM 707 C C . ILE A 1 89 ? -1.155 -1.917 9.878 1.00 86.06 89 ILE A C 1
ATOM 709 O O . ILE A 1 89 ? -0.648 -3.026 9.733 1.00 86.06 89 ILE A O 1
ATOM 713 N N . ALA A 1 90 ? -2.407 -1.662 9.502 1.00 88.12 90 ALA A N 1
ATOM 714 C CA . ALA A 1 90 ? -3.271 -2.645 8.867 1.00 88.12 90 ALA A CA 1
ATOM 715 C C . ALA A 1 90 ? -4.189 -1.971 7.850 1.00 88.12 90 ALA A C 1
ATOM 717 O O . ALA A 1 90 ? -4.595 -0.823 8.033 1.00 88.12 90 ALA A O 1
ATOM 718 N N . ILE A 1 91 ? -4.493 -2.689 6.772 1.00 89.94 91 ILE A N 1
ATOM 719 C CA . ILE A 1 91 ? -5.389 -2.236 5.710 1.00 89.94 91 ILE A CA 1
ATOM 720 C C . ILE A 1 91 ? -6.316 -3.396 5.358 1.00 89.94 91 ILE A C 1
ATOM 722 O O . ILE A 1 91 ? -5.867 -4.539 5.278 1.00 89.94 91 ILE A O 1
ATOM 726 N N . ARG A 1 92 ? -7.597 -3.110 5.133 1.00 89.88 92 ARG A N 1
ATOM 727 C CA . ARG A 1 92 ? -8.561 -4.082 4.604 1.00 89.88 92 ARG A CA 1
ATOM 728 C C . ARG A 1 92 ? -9.616 -3.400 3.747 1.00 89.88 92 ARG A C 1
ATOM 730 O O . ARG A 1 92 ? -9.847 -2.199 3.885 1.00 89.88 92 ARG A O 1
ATOM 737 N N . ARG A 1 93 ? -10.264 -4.170 2.879 1.00 89.19 93 ARG A N 1
ATOM 738 C CA . ARG A 1 93 ? -11.391 -3.683 2.080 1.00 89.19 93 ARG A CA 1
ATOM 739 C C . ARG A 1 93 ? -12.659 -3.604 2.941 1.00 89.19 93 ARG A C 1
ATOM 741 O O . ARG A 1 93 ? -12.826 -4.411 3.859 1.00 89.19 93 ARG A O 1
ATOM 748 N N . VAL A 1 94 ? -13.505 -2.617 2.661 1.00 88.25 94 VAL A N 1
ATOM 749 C CA . VAL A 1 94 ? -14.829 -2.417 3.267 1.00 88.25 94 VAL A CA 1
ATOM 750 C C . VAL A 1 94 ? -15.818 -2.169 2.132 1.00 88.25 94 VAL A C 1
ATOM 752 O O . VAL A 1 94 ? -15.731 -1.151 1.439 1.00 88.25 94 VAL A O 1
ATOM 755 N N . GLY A 1 95 ? -16.714 -3.131 1.904 1.00 85.06 95 GLY A N 1
ATOM 756 C CA . GLY A 1 95 ? -17.530 -3.185 0.693 1.00 85.06 95 GLY A CA 1
ATOM 757 C C . GLY A 1 95 ? -16.686 -3.145 -0.590 1.00 85.06 95 GLY A C 1
ATOM 758 O O . GLY A 1 95 ? -15.509 -3.515 -0.608 1.00 85.06 95 GLY A O 1
ATOM 759 N N . ASP A 1 96 ? -17.271 -2.627 -1.669 1.00 81.06 96 ASP A N 1
ATOM 760 C CA . ASP A 1 96 ? -16.641 -2.656 -2.997 1.00 81.06 96 ASP A CA 1
ATOM 761 C C . ASP A 1 96 ? -15.807 -1.426 -3.337 1.00 81.06 96 ASP A C 1
ATOM 763 O O . ASP A 1 96 ? -15.083 -1.432 -4.330 1.00 81.06 96 ASP A O 1
ATOM 767 N N . ARG A 1 97 ? -15.906 -0.353 -2.550 1.00 82.50 97 ARG A N 1
ATOM 768 C CA . ARG A 1 97 ? -15.342 0.955 -2.923 1.00 82.50 97 ARG A CA 1
ATOM 769 C C . ARG A 1 97 ? -14.352 1.515 -1.925 1.00 82.50 97 ARG A C 1
ATOM 771 O O . ARG A 1 97 ? -13.690 2.488 -2.259 1.00 82.50 97 ARG A O 1
ATOM 778 N N . TRP A 1 98 ? -14.236 0.945 -0.731 1.00 85.75 98 TRP A N 1
ATOM 779 C CA . TRP A 1 98 ? -13.482 1.577 0.345 1.00 85.75 98 TRP A CA 1
ATOM 780 C C . TRP A 1 98 ? -12.370 0.688 0.877 1.00 85.75 98 TRP A C 1
ATOM 782 O O . TRP A 1 98 ? -12.491 -0.532 1.000 1.00 85.75 98 TRP A O 1
ATOM 792 N N . TRP A 1 99 ? -11.275 1.343 1.237 1.00 88.88 99 TRP A N 1
ATOM 793 C CA . TRP A 1 99 ? -10.165 0.770 1.975 1.00 88.88 99 TRP A CA 1
ATOM 794 C C . TRP A 1 99 ? -10.131 1.387 3.366 1.00 88.88 99 TRP A C 1
ATOM 796 O O . TRP A 1 99 ? -10.012 2.602 3.499 1.00 88.88 99 TRP A O 1
ATOM 806 N N . ALA A 1 100 ? -10.210 0.551 4.397 1.00 91.50 100 ALA A N 1
ATOM 807 C CA . ALA A 1 100 ? -10.024 0.945 5.785 1.00 91.50 100 ALA A CA 1
ATOM 808 C C . ALA A 1 100 ? -8.562 0.764 6.190 1.00 91.50 100 ALA A C 1
ATOM 810 O O . ALA A 1 100 ? -7.992 -0.313 6.018 1.00 91.50 100 ALA A O 1
ATOM 811 N N . HIS A 1 101 ? -7.966 1.820 6.725 1.00 91.94 101 HIS A N 1
ATOM 812 C CA . HIS A 1 101 ? -6.574 1.916 7.132 1.00 91.94 101 HIS A CA 1
ATOM 813 C C . HIS A 1 101 ? -6.531 2.162 8.642 1.00 91.94 101 HIS A C 1
ATOM 815 O O . HIS A 1 101 ? -6.928 3.230 9.106 1.00 91.94 101 HIS A O 1
ATOM 821 N N . LEU A 1 102 ? -6.041 1.195 9.419 1.00 93.31 102 LEU A N 1
ATOM 822 C CA . LEU A 1 102 ? -5.782 1.394 10.843 1.00 93.31 102 LEU A CA 1
ATOM 823 C C . LEU A 1 102 ? -4.490 2.189 11.006 1.00 93.31 102 LEU A C 1
ATOM 825 O O . LEU A 1 102 ? -3.412 1.659 10.735 1.00 93.31 102 LEU A O 1
ATOM 829 N N . ASN A 1 103 ? -4.602 3.420 11.492 1.00 91.06 103 ASN A N 1
ATOM 830 C CA . ASN A 1 103 ? -3.477 4.289 11.808 1.00 91.06 103 ASN A CA 1
ATOM 831 C C . ASN A 1 103 ? -3.239 4.305 13.311 1.00 91.06 103 ASN A C 1
ATOM 833 O O . ASN A 1 103 ? -4.178 4.520 14.073 1.00 91.06 103 ASN A O 1
ATOM 837 N N . VAL A 1 104 ? -1.992 4.111 13.740 1.00 91.19 104 VAL A N 1
ATOM 838 C CA . VAL A 1 104 ? -1.616 4.138 15.156 1.00 91.19 104 VAL A CA 1
ATOM 839 C C . VAL A 1 104 ? -0.445 5.070 15.409 1.00 91.19 104 VAL A C 1
ATOM 841 O O . VAL A 1 104 ? 0.455 5.214 14.583 1.00 91.19 104 VAL A O 1
ATOM 844 N N . ARG A 1 105 ? -0.425 5.666 16.595 1.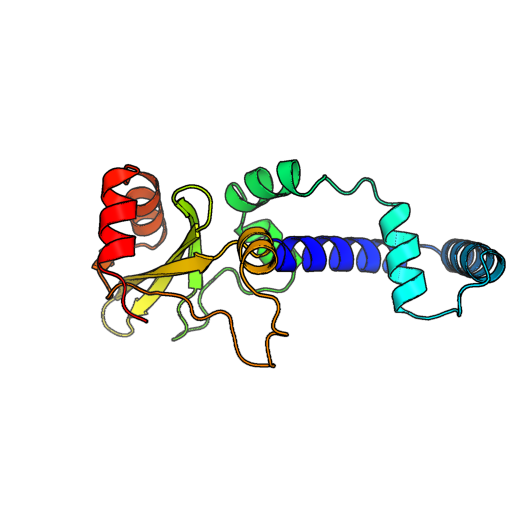00 89.44 105 ARG A N 1
ATOM 845 C CA . ARG A 1 105 ? 0.698 6.441 17.118 1.00 89.44 105 ARG A CA 1
ATOM 846 C C . ARG A 1 105 ? 0.958 6.055 18.565 1.00 89.44 105 ARG A C 1
ATOM 848 O O . ARG A 1 105 ? 0.037 5.694 19.302 1.00 89.44 105 ARG A O 1
ATOM 855 N N . ARG A 1 106 ? 2.211 6.191 18.985 1.00 88.19 106 ARG A N 1
ATOM 856 C CA . ARG A 1 106 ? 2.582 6.066 20.393 1.00 88.19 106 ARG A CA 1
ATOM 857 C C . ARG A 1 106 ? 2.309 7.385 21.109 1.00 88.19 106 ARG A C 1
ATOM 859 O O . ARG A 1 106 ? 2.699 8.441 20.613 1.00 88.19 106 ARG A O 1
ATOM 866 N N . VAL A 1 107 ? 1.656 7.328 22.265 1.00 86.25 107 VAL A N 1
ATOM 867 C CA . VAL A 1 107 ? 1.463 8.495 23.130 1.00 86.25 107 VAL A CA 1
ATOM 868 C C . VAL A 1 107 ? 2.668 8.616 24.057 1.00 86.25 107 VAL A C 1
ATOM 870 O O . VAL A 1 107 ? 2.969 7.706 24.835 1.00 86.25 107 VAL A O 1
ATOM 873 N N . GLU A 1 108 ? 3.396 9.727 23.948 1.00 79.81 108 GLU A N 1
ATOM 874 C CA . GLU A 1 108 ? 4.555 9.982 24.805 1.00 79.81 108 GLU A CA 1
ATOM 875 C C . GLU A 1 108 ? 4.144 10.091 26.280 1.00 79.81 108 GLU A C 1
ATOM 877 O O . GLU A 1 108 ? 3.056 10.556 26.613 1.00 79.81 108 GLU A O 1
ATOM 882 N N . GLY A 1 109 ? 5.004 9.597 27.173 1.00 77.69 109 GLY A N 1
ATOM 883 C CA . GLY A 1 109 ? 4.779 9.623 28.622 1.00 77.69 109 GLY A CA 1
ATOM 884 C C . GLY A 1 109 ? 3.759 8.611 29.161 1.00 77.69 109 GLY A C 1
ATOM 885 O O . GLY A 1 109 ? 3.735 8.387 30.365 1.00 77.69 109 GLY A O 1
ATOM 886 N N . GLN A 1 110 ? 2.959 7.964 28.306 1.00 78.56 110 GLN A N 1
ATOM 887 C CA . GLN A 1 110 ? 1.917 7.016 28.739 1.00 78.56 110 GLN A CA 1
ATOM 888 C C . GLN A 1 110 ? 2.241 5.553 28.421 1.00 78.56 110 GLN A C 1
ATOM 890 O O . GLN A 1 110 ? 1.594 4.653 28.943 1.00 78.56 110 GLN A O 1
ATOM 895 N N . GLY A 1 111 ? 3.220 5.294 27.547 1.00 82.00 111 GLY A N 1
ATOM 896 C CA . GLY A 1 111 ? 3.554 3.931 27.118 1.00 82.00 111 GLY A CA 1
ATOM 897 C C . GLY A 1 111 ? 2.454 3.238 26.300 1.00 82.00 111 GLY A C 1
ATOM 898 O O . GLY A 1 111 ? 2.623 2.080 25.939 1.00 82.00 111 GLY A O 1
ATOM 899 N N . GLU A 1 112 ? 1.371 3.945 25.974 1.00 89.75 112 GLU A N 1
ATOM 900 C CA . GLU A 1 112 ? 0.187 3.430 25.288 1.00 89.75 112 GLU A CA 1
ATOM 901 C C . GLU A 1 112 ? 0.193 3.813 23.798 1.00 89.75 112 GLU A C 1
ATOM 903 O O . GLU A 1 112 ? 0.716 4.856 23.387 1.00 89.75 112 GLU A O 1
ATOM 908 N N . TRP A 1 113 ? -0.426 2.967 22.984 1.00 91.44 113 TRP A N 1
ATOM 909 C CA . TRP A 1 113 ? -0.730 3.206 21.583 1.00 91.44 113 TRP A CA 1
ATOM 910 C C . TRP A 1 113 ? -2.185 3.602 21.408 1.00 91.44 113 TRP A C 1
ATOM 912 O O . TRP A 1 113 ? -3.084 2.983 21.978 1.00 91.44 113 TRP A O 1
ATOM 922 N N . ARG A 1 114 ? -2.415 4.609 20.568 1.00 92.69 114 ARG A N 1
ATOM 923 C CA . ARG A 1 114 ? -3.753 5.042 20.159 1.00 92.69 114 ARG A CA 1
ATOM 924 C C . ARG A 1 114 ? -3.888 4.986 18.655 1.00 92.69 114 ARG A C 1
ATOM 926 O O . ARG A 1 114 ? -2.910 5.221 17.945 1.00 92.69 114 ARG A O 1
ATOM 933 N N . GLY A 1 115 ? -5.091 4.699 18.177 1.00 92.25 115 GLY A N 1
ATOM 934 C CA . GLY A 1 115 ? -5.351 4.616 16.752 1.00 92.25 115 GLY A CA 1
ATOM 935 C C . GLY A 1 115 ? -6.773 4.936 16.335 1.00 92.25 115 GLY A C 1
ATOM 936 O O . GLY A 1 115 ? -7.712 4.903 17.132 1.00 92.25 115 GLY A O 1
ATOM 937 N N . PHE A 1 116 ? -6.899 5.231 15.050 1.00 93.38 116 PHE A N 1
ATOM 938 C CA . PHE A 1 116 ? -8.136 5.550 14.350 1.00 93.38 116 PHE A CA 1
ATOM 939 C C . PHE A 1 116 ? -8.165 4.817 13.007 1.00 93.38 116 PHE A C 1
ATOM 941 O O . PHE A 1 116 ? -7.127 4.375 12.502 1.00 93.38 116 PHE A O 1
ATOM 948 N N . VAL A 1 117 ? -9.351 4.696 12.417 1.00 93.50 117 VAL A N 1
ATOM 949 C CA . VAL A 1 117 ? -9.518 4.123 11.079 1.00 93.50 117 VAL A CA 1
ATOM 950 C C . VAL A 1 117 ? -9.736 5.258 10.094 1.00 93.50 117 VAL A C 1
ATOM 952 O O . VAL A 1 117 ? -10.677 6.028 10.260 1.00 93.50 117 VAL A O 1
ATOM 955 N N . ALA A 1 118 ? -8.875 5.351 9.082 1.00 91.69 118 ALA A N 1
ATOM 956 C CA . ALA A 1 118 ? -9.093 6.204 7.920 1.00 91.69 118 ALA A CA 1
ATOM 957 C C . ALA A 1 118 ? -9.673 5.376 6.773 1.00 91.69 118 ALA A C 1
ATOM 959 O O . ALA A 1 118 ? -9.250 4.244 6.541 1.00 91.69 118 ALA A O 1
ATOM 960 N N . PHE A 1 119 ? -10.625 5.937 6.047 1.00 89.94 119 PHE A N 1
ATOM 961 C CA . PHE A 1 119 ? -11.283 5.310 4.918 1.00 89.94 119 PHE A CA 1
ATOM 962 C C . PHE A 1 119 ? -10.946 6.075 3.651 1.00 89.94 119 PHE A C 1
ATOM 964 O O . PHE A 1 119 ? -11.154 7.284 3.563 1.00 89.94 119 PHE A O 1
ATOM 971 N N . HIS A 1 120 ? -10.445 5.352 2.658 1.00 87.00 120 HIS A N 1
ATOM 972 C CA . HIS A 1 120 ? -10.078 5.909 1.366 1.00 87.00 120 HIS A CA 1
ATOM 973 C C . HIS A 1 120 ? -10.874 5.218 0.271 1.00 87.00 120 HIS A C 1
ATOM 975 O O . HIS A 1 120 ? -10.955 3.988 0.242 1.00 87.00 120 HIS A O 1
ATOM 981 N N . GLU A 1 121 ? -11.449 6.006 -0.631 1.00 83.69 121 GLU A N 1
ATOM 982 C CA . GLU A 1 121 ? -12.131 5.457 -1.794 1.00 83.69 121 GLU A CA 1
ATOM 983 C C . GLU A 1 121 ? -11.105 4.822 -2.740 1.00 83.69 121 GLU A C 1
ATOM 985 O O . GLU A 1 121 ? -10.002 5.343 -2.935 1.00 83.69 121 GLU A O 1
ATOM 990 N N . ASP A 1 122 ? -11.462 3.687 -3.329 1.00 74.88 122 ASP A N 1
ATOM 991 C CA . ASP A 1 122 ? -10.651 3.023 -4.334 1.00 74.88 122 ASP A CA 1
ATOM 992 C C . ASP A 1 122 ? -10.494 3.930 -5.561 1.00 74.88 122 ASP A C 1
ATOM 994 O O . ASP A 1 122 ? -11.457 4.534 -6.035 1.00 74.88 122 ASP A O 1
ATOM 998 N N . ALA A 1 123 ? -9.278 4.032 -6.092 1.00 66.12 123 ALA A N 1
ATOM 999 C CA . ALA A 1 123 ? -8.969 4.959 -7.183 1.00 66.12 123 ALA A CA 1
ATOM 1000 C C . ALA A 1 123 ? -9.766 4.635 -8.462 1.00 66.12 123 ALA A C 1
ATOM 1002 O O . ALA A 1 123 ? -10.107 5.538 -9.226 1.00 66.12 123 ALA A O 1
ATOM 1003 N N . ASP A 1 124 ? -10.117 3.362 -8.663 1.00 58.19 124 ASP A N 1
ATOM 1004 C CA . ASP A 1 124 ? -10.958 2.916 -9.780 1.00 58.19 124 ASP A CA 1
ATOM 1005 C C . ASP A 1 124 ? -12.429 3.335 -9.584 1.00 58.19 124 ASP A C 1
ATOM 1007 O O . ASP A 1 124 ? -13.114 3.712 -10.535 1.00 58.19 124 ASP A O 1
ATOM 1011 N N . ALA A 1 125 ? -12.902 3.363 -8.334 1.00 57.44 125 ALA A N 1
ATOM 1012 C CA . ALA A 1 125 ? -14.247 3.814 -7.987 1.00 57.44 125 ALA A CA 1
ATOM 1013 C C . ALA A 1 125 ? -14.405 5.344 -8.079 1.00 57.44 125 ALA A C 1
ATOM 1015 O O . ALA A 1 125 ? -15.514 5.826 -8.332 1.00 57.44 125 ALA A O 1
ATOM 1016 N N . GLN A 1 126 ? -13.301 6.089 -7.928 1.00 53.72 126 GLN A N 1
ATOM 1017 C CA . GLN A 1 126 ? -13.239 7.541 -8.138 1.00 53.72 126 GLN A CA 1
ATOM 1018 C C . GLN A 1 126 ? -13.365 7.913 -9.628 1.00 53.72 126 GLN A C 1
ATOM 1020 O O . GLN A 1 126 ? -14.055 8.876 -9.963 1.00 53.72 126 GLN A O 1
ATOM 1025 N N . HIS A 1 127 ? -12.772 7.125 -10.536 1.00 49.44 127 HIS A N 1
ATOM 1026 C CA . HIS A 1 127 ? -12.839 7.370 -11.987 1.00 49.44 127 HIS A CA 1
ATOM 1027 C C . HIS A 1 127 ? -14.213 7.060 -12.599 1.00 49.44 127 HIS A C 1
ATOM 1029 O O . HIS A 1 127 ? -14.590 7.672 -13.595 1.00 49.44 127 HIS A O 1
ATOM 1035 N N . ALA A 1 128 ? -14.991 6.161 -11.993 1.00 53.59 128 ALA A N 1
ATOM 1036 C CA . ALA A 1 128 ? -16.344 5.843 -12.451 1.00 53.59 128 ALA A CA 1
ATOM 1037 C C . ALA A 1 128 ? -17.401 6.901 -12.058 1.00 53.59 128 ALA A C 1
ATOM 1039 O O . ALA A 1 128 ? -18.522 6.853 -12.558 1.00 53.59 128 ALA A O 1
ATOM 1040 N N . GLY A 1 129 ? -17.074 7.835 -11.152 1.00 48.84 129 GLY A N 1
ATOM 1041 C CA . GLY A 1 129 ? -18.061 8.707 -10.500 1.00 48.84 129 GLY A CA 1
ATOM 1042 C C . GLY A 1 129 ? -17.974 10.208 -10.790 1.00 48.84 129 GLY A C 1
ATOM 1043 O O . GLY A 1 129 ? -18.932 10.917 -10.482 1.00 48.84 129 GLY A O 1
ATOM 1044 N N . ARG A 1 130 ? -16.873 10.740 -11.347 1.00 46.72 130 ARG A N 1
ATOM 1045 C CA . ARG A 1 130 ? -16.731 12.192 -11.582 1.00 46.72 130 ARG A CA 1
ATOM 1046 C C . ARG A 1 130 ? -15.951 12.524 -12.855 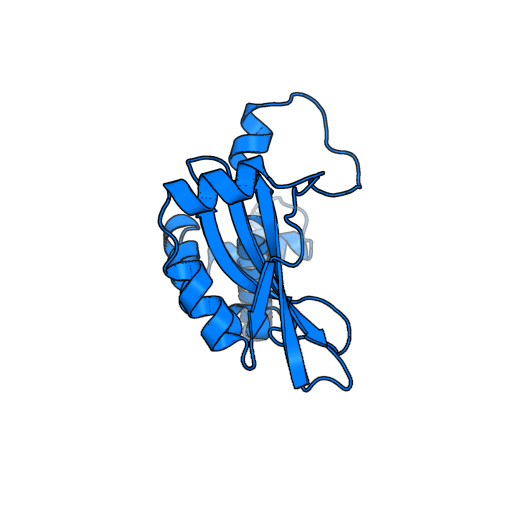1.00 46.72 130 ARG A C 1
ATOM 1048 O O . ARG A 1 130 ? -14.731 12.419 -12.899 1.00 46.72 130 ARG A O 1
ATOM 1055 N N . ALA A 1 131 ? -16.661 13.049 -13.855 1.00 41.25 131 ALA A N 1
ATOM 1056 C CA . ALA A 1 131 ? -16.081 13.891 -14.898 1.00 41.25 131 ALA A CA 1
ATOM 1057 C C . ALA A 1 131 ? -15.712 15.253 -14.279 1.00 41.25 131 ALA A C 1
ATOM 1059 O O . ALA A 1 131 ? -16.488 16.202 -14.304 1.00 41.25 131 ALA A O 1
ATOM 1060 N N . GLY A 1 132 ? -14.552 15.321 -13.635 1.00 35.91 132 GLY A N 1
ATOM 1061 C CA . GLY A 1 132 ? -14.026 16.547 -13.047 1.00 35.91 132 GLY A CA 1
ATOM 1062 C C . GLY A 1 132 ? -12.628 16.294 -12.511 1.00 35.91 132 GLY A C 1
ATOM 1063 O O . GLY A 1 132 ? -12.470 15.554 -11.544 1.00 35.91 132 GLY A O 1
ATOM 1064 N N . SER A 1 133 ? -11.621 16.869 -13.171 1.00 34.16 133 SER A N 1
ATOM 1065 C CA . SER A 1 133 ? -10.208 16.728 -12.816 1.00 34.16 133 SER A CA 1
ATOM 1066 C C . SER A 1 133 ? -9.976 16.992 -11.322 1.00 34.16 133 SER A C 1
ATOM 1068 O O . SER A 1 133 ? -10.346 18.068 -10.843 1.00 34.16 133 SER A O 1
ATOM 1070 N N . PRO A 1 134 ? -9.344 16.073 -10.572 1.00 39.75 134 PRO A N 1
ATOM 1071 C CA . PRO A 1 134 ? -8.967 16.354 -9.198 1.00 39.75 134 PRO A CA 1
ATOM 1072 C C . PRO A 1 134 ? -7.816 17.368 -9.205 1.00 39.75 134 PRO A C 1
ATOM 1074 O O . PRO A 1 134 ? -6.752 17.123 -9.775 1.00 39.75 134 PRO A O 1
ATOM 1077 N N . GLY A 1 135 ? -8.046 18.534 -8.598 1.00 30.80 135 GLY A N 1
ATOM 1078 C CA . GLY A 1 135 ? -6.987 19.497 -8.305 1.00 30.80 135 GLY A CA 1
ATOM 1079 C C . GLY A 1 135 ? -5.955 18.920 -7.320 1.00 30.80 135 GLY A C 1
ATOM 1080 O O . GLY A 1 135 ? -6.223 17.919 -6.649 1.00 30.80 135 GLY A O 1
ATOM 1081 N N . PRO A 1 136 ? -4.763 19.527 -7.210 1.00 30.58 136 PRO A N 1
ATOM 1082 C CA . PRO A 1 136 ? -3.714 19.059 -6.312 1.00 30.58 136 PRO A CA 1
ATOM 1083 C C . PRO A 1 136 ? -4.116 19.333 -4.854 1.00 30.58 136 PRO A C 1
ATOM 1085 O O . PRO A 1 136 ? -3.891 20.419 -4.331 1.00 30.58 136 PRO A O 1
ATOM 1088 N N . GLY A 1 137 ? -4.750 18.353 -4.205 1.00 39.16 137 GLY A N 1
ATOM 1089 C CA . GLY A 1 137 ? -5.230 18.492 -2.829 1.00 39.16 137 GLY A CA 1
ATOM 1090 C C . GLY A 1 137 ? -6.071 17.312 -2.344 1.00 39.16 137 GLY A C 1
ATOM 1091 O O . GLY A 1 137 ? -7.258 17.484 -2.130 1.00 39.16 137 GLY A O 1
ATOM 1092 N N . ALA A 1 138 ? -5.417 16.154 -2.172 1.00 40.22 138 ALA A N 1
ATOM 1093 C CA . ALA A 1 138 ? -5.795 14.970 -1.378 1.00 40.22 138 ALA A CA 1
ATOM 1094 C C . ALA A 1 138 ? -7.172 14.280 -1.611 1.00 40.22 138 ALA A C 1
ATOM 1096 O O . ALA A 1 138 ? -8.208 14.927 -1.724 1.00 40.22 138 ALA A O 1
ATOM 1097 N N . PRO A 1 139 ? -7.236 12.930 -1.586 1.00 49.38 139 PRO A N 1
ATOM 1098 C CA . PRO A 1 139 ? -8.511 12.237 -1.425 1.00 49.38 139 PRO A CA 1
ATOM 1099 C C . PRO A 1 139 ? -9.066 12.567 -0.032 1.00 49.38 139 PRO A C 1
ATOM 1101 O O . PRO A 1 139 ? -8.393 12.299 0.964 1.00 49.38 139 PRO A O 1
ATOM 1104 N N . VAL A 1 140 ? -10.264 13.158 0.040 1.00 54.03 140 VAL A N 1
ATOM 1105 C CA . VAL A 1 140 ? -10.974 13.425 1.304 1.00 54.03 140 VAL A CA 1
ATOM 1106 C C . VAL A 1 140 ? -11.267 12.075 1.958 1.00 54.03 140 VAL A C 1
ATOM 1108 O O . VAL A 1 140 ? -12.178 11.354 1.555 1.00 54.03 140 VAL A O 1
ATOM 1111 N N . GLY A 1 141 ? -10.394 11.668 2.875 1.00 69.00 141 GLY A N 1
ATOM 1112 C CA . GLY A 1 141 ? -10.515 10.418 3.603 1.00 69.00 141 GLY A CA 1
ATOM 1113 C C . GLY A 1 141 ? -11.336 10.647 4.858 1.00 69.00 141 GLY A C 1
ATOM 1114 O O . GLY A 1 141 ? -10.985 11.500 5.664 1.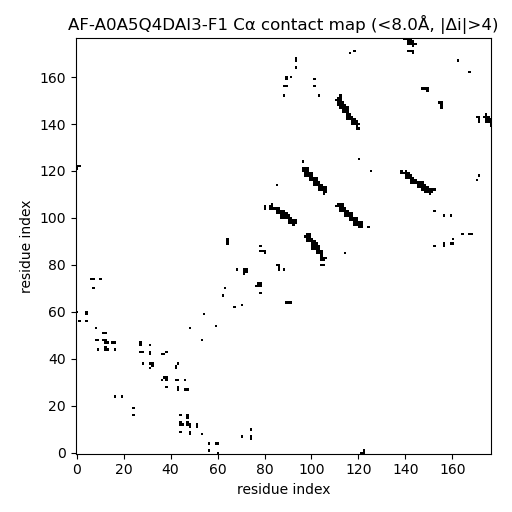00 69.00 141 GLY A O 1
ATOM 1115 N N . ARG A 1 142 ? -12.397 9.863 5.040 1.00 87.12 142 ARG A N 1
ATOM 1116 C CA . ARG A 1 142 ? -13.163 9.849 6.290 1.00 87.12 142 ARG A CA 1
ATOM 1117 C C . ARG A 1 142 ? -12.349 9.207 7.390 1.00 87.12 142 ARG A C 1
ATOM 1119 O O . ARG A 1 142 ? -11.709 8.188 7.137 1.00 87.12 142 ARG A O 1
ATOM 1126 N N . GLN A 1 143 ? -12.418 9.714 8.613 1.00 91.12 143 GLN A N 1
ATOM 1127 C CA . GLN A 1 143 ? -11.766 9.058 9.743 1.00 91.12 143 GLN A CA 1
ATOM 1128 C C . GLN A 1 143 ? -12.650 8.962 10.982 1.00 91.12 143 GLN A C 1
ATOM 1130 O O . GLN A 1 143 ? -13.475 9.828 11.267 1.00 91.12 143 GLN A O 1
ATOM 1135 N N . THR A 1 144 ? -12.470 7.881 11.736 1.00 92.31 144 THR A N 1
ATOM 1136 C CA . THR A 1 144 ? -13.063 7.751 13.070 1.00 92.31 144 THR A CA 1
ATOM 1137 C C . THR A 1 144 ? -12.305 8.610 14.081 1.00 92.31 144 THR A C 1
ATOM 1139 O O . THR A 1 144 ? -11.154 8.989 13.864 1.00 92.31 144 THR A O 1
ATOM 1142 N N . ALA A 1 145 ? -12.896 8.812 15.259 1.00 90.75 145 ALA A N 1
ATOM 1143 C CA . ALA A 1 145 ? -12.128 9.206 16.439 1.00 90.75 145 ALA A CA 1
ATOM 1144 C C . ALA A 1 145 ? -11.074 8.136 16.817 1.00 90.75 145 ALA A C 1
ATOM 1146 O O . ALA A 1 145 ? -11.067 7.020 16.280 1.00 90.75 145 ALA A O 1
ATOM 1147 N N . GLU A 1 146 ? -10.200 8.456 17.780 1.00 90.88 146 GLU A N 1
ATOM 1148 C CA . GLU A 1 146 ? -9.226 7.512 18.352 1.00 90.88 146 GLU A CA 1
ATOM 1149 C C . GLU A 1 146 ? -9.915 6.448 19.231 1.00 90.88 146 GLU A C 1
ATOM 1151 O O . GLU A 1 146 ? -9.915 6.523 20.466 1.00 90.88 146 GLU A O 1
ATOM 1156 N N . ILE A 1 147 ? -10.535 5.466 18.576 1.00 91.88 147 ILE A N 1
ATOM 1157 C CA . ILE A 1 147 ? -11.294 4.376 19.203 1.00 91.88 147 ILE A CA 1
ATOM 1158 C C . ILE A 1 147 ? -10.427 3.154 19.546 1.00 91.88 147 ILE A C 1
ATOM 1160 O O . ILE A 1 147 ? -10.841 2.321 20.349 1.00 91.88 147 ILE A O 1
ATOM 1164 N N . PHE A 1 148 ? -9.217 3.045 18.985 1.00 92.69 148 PHE A N 1
ATOM 1165 C CA . PHE A 1 148 ? -8.272 1.969 19.300 1.00 92.69 148 PHE A CA 1
ATOM 1166 C C . PHE A 1 148 ? -7.283 2.418 20.370 1.00 92.69 148 PHE A C 1
ATOM 1168 O O . PHE A 1 14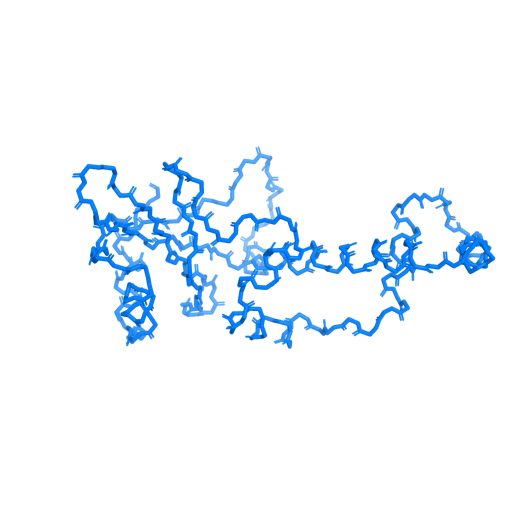8 ? -6.667 3.477 20.235 1.00 92.69 148 PHE A O 1
ATOM 1175 N N . ARG A 1 149 ? -7.106 1.599 21.413 1.00 94.12 149 ARG A N 1
ATOM 1176 C CA . ARG A 1 149 ? -6.151 1.833 22.506 1.00 94.12 149 ARG A CA 1
ATOM 1177 C C . ARG A 1 149 ? -5.556 0.527 23.018 1.00 94.12 149 ARG A C 1
ATOM 1179 O O . ARG A 1 149 ? -6.269 -0.479 23.103 1.00 94.12 149 ARG A O 1
ATOM 1186 N N . GLY A 1 150 ? -4.262 0.524 23.325 1.00 92.25 150 GLY A N 1
ATOM 1187 C CA . GLY A 1 150 ? -3.590 -0.670 23.833 1.00 92.25 150 GLY A CA 1
ATOM 1188 C C . GLY A 1 150 ? -2.083 -0.513 24.052 1.00 92.25 150 GLY A C 1
ATOM 1189 O O . GLY A 1 150 ? -1.493 0.479 23.633 1.00 92.25 150 GLY A O 1
ATOM 1190 N N . PRO A 1 151 ? -1.443 -1.496 24.705 1.00 90.56 151 PRO A N 1
ATOM 1191 C CA . PRO A 1 151 ? -0.016 -1.446 25.034 1.00 90.56 151 PRO A CA 1
ATOM 1192 C C . PRO A 1 151 ? 0.907 -1.729 23.837 1.00 90.56 151 PRO A C 1
ATOM 1194 O O . PRO A 1 151 ? 2.084 -1.378 23.878 1.00 90.56 151 PRO A O 1
ATOM 1197 N N . ASP A 1 152 ? 0.389 -2.347 22.773 1.00 89.00 152 ASP A N 1
ATOM 1198 C CA . ASP A 1 152 ? 1.169 -2.858 21.643 1.00 89.00 152 ASP A CA 1
ATOM 1199 C C . ASP A 1 152 ? 0.405 -2.676 20.312 1.00 89.00 152 ASP A C 1
ATOM 1201 O O . ASP A 1 152 ? -0.791 -2.987 20.257 1.00 89.00 152 ASP A O 1
ATOM 1205 N N . PRO A 1 153 ? 1.049 -2.173 19.238 1.00 89.00 153 PRO A N 1
ATOM 1206 C CA . PRO A 1 153 ? 0.429 -2.025 17.924 1.00 89.00 153 PRO A CA 1
ATOM 1207 C C . PRO A 1 153 ? -0.008 -3.352 17.294 1.00 89.00 153 PRO A C 1
ATOM 1209 O O . PRO A 1 153 ? -1.025 -3.353 16.599 1.00 89.00 153 PRO A O 1
ATOM 1212 N N . GLU A 1 154 ? 0.682 -4.474 17.532 1.00 89.00 154 GLU A N 1
ATOM 1213 C CA . GLU A 1 154 ? 0.270 -5.758 16.938 1.00 89.00 154 GLU A CA 1
ATOM 1214 C C . GLU A 1 154 ? -1.056 -6.253 17.532 1.00 89.00 154 GLU A C 1
ATOM 1216 O O . GLU A 1 154 ? -1.928 -6.720 16.797 1.00 89.00 154 GLU A O 1
ATOM 1221 N N . LEU A 1 155 ? -1.287 -6.035 18.831 1.00 90.44 155 LEU A N 1
ATOM 1222 C CA . LEU A 1 155 ? -2.594 -6.284 19.446 1.00 90.44 155 LEU A CA 1
ATOM 1223 C C . LEU A 1 155 ? -3.710 -5.436 18.808 1.00 90.44 155 LEU A C 1
ATOM 1225 O O . LEU A 1 155 ? -4.808 -5.938 18.560 1.00 90.44 155 LEU A O 1
ATOM 1229 N N . LEU A 1 156 ? -3.445 -4.154 18.528 1.00 92.88 156 LEU A N 1
ATOM 1230 C CA . LEU A 1 156 ? -4.415 -3.279 17.853 1.00 92.88 156 LEU A CA 1
ATOM 1231 C C . LEU A 1 156 ? -4.716 -3.759 16.433 1.00 92.88 156 LEU A C 1
ATOM 1233 O O . LEU A 1 156 ? -5.875 -3.753 16.014 1.00 92.88 156 LEU A O 1
ATOM 1237 N N . ARG A 1 157 ? -3.685 -4.216 15.715 1.00 91.44 157 ARG A N 1
ATOM 1238 C CA . ARG A 1 157 ? -3.820 -4.825 14.392 1.00 91.44 157 ARG A CA 1
ATOM 1239 C C . ARG A 1 157 ? -4.665 -6.095 14.431 1.00 91.44 157 ARG A C 1
ATOM 1241 O O . ARG A 1 157 ? -5.562 -6.205 13.601 1.00 91.44 157 ARG A O 1
ATOM 1248 N N . SER A 1 158 ? -4.427 -7.008 15.378 1.00 91.88 158 SER A N 1
ATOM 1249 C CA . SER A 1 158 ? -5.224 -8.242 15.517 1.00 91.88 158 SER A CA 1
ATOM 1250 C C . SER A 1 158 ? -6.706 -7.915 15.680 1.00 91.88 158 SER A C 1
ATOM 1252 O O . SER A 1 158 ? -7.526 -8.326 14.863 1.00 91.88 158 SER A O 1
ATOM 1254 N N . ARG A 1 159 ? -7.034 -7.038 16.639 1.00 93.12 159 ARG A N 1
ATOM 1255 C CA . ARG A 1 159 ? -8.417 -6.598 16.895 1.00 93.12 159 ARG A CA 1
ATOM 1256 C C . ARG A 1 159 ? -9.074 -5.972 15.669 1.00 93.12 159 ARG A C 1
ATOM 1258 O O . ARG A 1 159 ? -10.237 -6.227 15.382 1.00 93.12 159 ARG A O 1
ATOM 1265 N N . PHE A 1 160 ? -8.334 -5.145 14.934 1.00 94.00 160 PHE A N 1
ATOM 1266 C CA . PHE A 1 160 ? -8.843 -4.524 13.714 1.00 94.00 160 PHE A CA 1
ATOM 1267 C C . PHE A 1 160 ? -9.172 -5.542 12.613 1.00 94.00 160 PHE A C 1
ATOM 1269 O O . PHE A 1 160 ? -10.171 -5.398 11.905 1.00 94.00 160 PHE A O 1
ATOM 1276 N N . LEU A 1 161 ? -8.341 -6.574 12.464 1.00 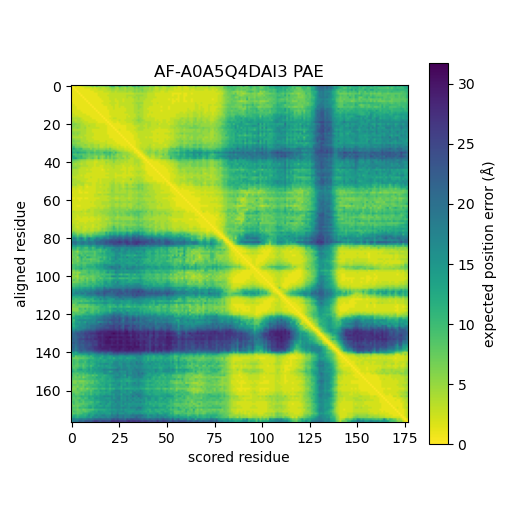91.81 161 LEU A N 1
ATOM 1277 C CA . LEU A 1 161 ? -8.561 -7.637 11.487 1.00 91.81 161 LEU A CA 1
ATOM 1278 C C . LEU A 1 161 ? -9.688 -8.594 11.913 1.00 91.81 161 LEU A C 1
ATOM 1280 O O . LEU A 1 161 ? -10.385 -9.113 11.046 1.00 91.81 161 LEU A O 1
ATOM 1284 N N . GLU A 1 162 ? -9.915 -8.761 13.217 1.00 94.25 162 GLU A N 1
ATOM 1285 C CA . GLU A 1 162 ? -10.995 -9.584 13.783 1.00 94.25 162 GLU A CA 1
ATOM 1286 C C . GLU A 1 162 ? -12.396 -8.979 13.606 1.00 94.25 162 GLU A C 1
ATOM 1288 O O . GLU A 1 162 ? -13.384 -9.714 13.628 1.00 94.25 162 GLU A O 1
ATOM 1293 N N . PHE A 1 163 ? -12.522 -7.661 13.403 1.00 92.75 163 PHE A N 1
ATOM 1294 C CA . PHE A 1 163 ? -13.835 -7.055 13.178 1.00 92.75 163 PHE A CA 1
ATOM 1295 C C . PHE A 1 163 ? -14.521 -7.635 11.934 1.00 92.75 163 PHE A C 1
ATOM 1297 O O . PHE A 1 163 ? -13.963 -7.672 10.835 1.00 92.75 163 PHE A O 1
ATOM 1304 N N . GLY A 1 164 ? -15.773 -8.056 12.104 1.00 91.19 164 GLY A N 1
ATOM 1305 C CA . GLY A 1 164 ? -16.629 -8.455 10.993 1.00 91.19 164 GLY A CA 1
ATOM 1306 C C . GLY A 1 164 ? -17.010 -7.270 10.102 1.00 91.19 164 GLY A C 1
ATOM 1307 O O . GLY A 1 164 ? -16.842 -6.103 10.465 1.00 91.19 164 GLY A O 1
ATOM 1308 N N . GLU A 1 165 ? -17.570 -7.576 8.936 1.00 89.56 165 GLU A N 1
ATOM 1309 C CA . GLU A 1 165 ? -17.990 -6.578 7.946 1.00 89.56 165 GLU A CA 1
ATOM 1310 C C . GLU A 1 165 ? -18.979 -5.552 8.522 1.00 89.56 165 GLU A C 1
ATOM 1312 O O . GLU A 1 165 ? -18.731 -4.352 8.436 1.00 89.56 165 GLU A O 1
ATOM 1317 N N . ALA A 1 166 ? -20.011 -6.004 9.242 1.00 90.50 166 ALA A N 1
ATOM 1318 C CA . ALA A 1 166 ? -21.003 -5.123 9.866 1.00 90.50 166 ALA A CA 1
ATOM 1319 C C . ALA A 1 166 ? -20.393 -4.115 10.863 1.00 90.50 166 ALA A C 1
ATOM 1321 O O . ALA A 1 166 ? -20.842 -2.970 10.959 1.00 90.50 166 ALA A O 1
ATOM 1322 N N . ALA A 1 167 ? -19.349 -4.515 11.600 1.00 91.94 167 ALA A N 1
ATOM 1323 C CA . ALA A 1 167 ? -18.647 -3.615 12.513 1.00 91.94 167 ALA A CA 1
ATOM 1324 C C . ALA A 1 167 ? -17.849 -2.556 11.736 1.00 91.94 167 ALA A C 1
ATOM 1326 O O . ALA A 1 167 ? -17.895 -1.373 12.073 1.00 91.94 167 ALA A O 1
ATOM 1327 N N . MET A 1 168 ? -17.181 -2.966 10.654 1.00 92.75 168 MET A N 1
ATOM 1328 C CA . MET A 1 168 ? -16.445 -2.056 9.777 1.00 92.75 168 MET A CA 1
ATOM 1329 C C . MET A 1 168 ? -17.357 -1.052 9.066 1.00 92.75 168 MET A C 1
ATOM 1331 O O . MET A 1 168 ? -17.005 0.124 8.972 1.00 92.75 168 MET A O 1
ATOM 1335 N N . GLU A 1 169 ? -18.543 -1.471 8.627 1.00 89.56 169 GLU A N 1
ATOM 1336 C CA . GLU A 1 169 ? -19.565 -0.566 8.091 1.00 89.56 169 GLU A CA 1
ATOM 1337 C C . GLU A 1 169 ? -20.081 0.415 9.148 1.00 89.56 169 GLU A C 1
ATOM 1339 O O . GLU A 1 169 ? -20.289 1.597 8.865 1.00 89.56 169 GLU A O 1
ATOM 1344 N N . GLY A 1 170 ? -20.257 -0.051 10.389 1.00 89.00 170 GLY A N 1
ATOM 1345 C CA . GLY A 1 170 ? -20.558 0.805 11.535 1.00 89.00 170 GLY A CA 1
ATOM 1346 C C . GLY A 1 170 ? -19.511 1.905 11.714 1.00 89.00 170 GLY A C 1
ATOM 1347 O O . GLY A 1 170 ? -19.866 3.084 11.775 1.00 89.00 170 GLY A O 1
ATOM 1348 N N . PHE A 1 171 ? -18.225 1.538 11.709 1.00 91.00 171 PHE A N 1
ATOM 1349 C CA . PHE A 1 171 ? -17.128 2.503 11.785 1.00 91.00 171 PHE A CA 1
ATOM 1350 C C . PHE A 1 171 ? -17.135 3.482 10.613 1.00 91.00 171 PHE A C 1
ATOM 1352 O O . PHE A 1 171 ? -17.003 4.683 10.842 1.00 91.00 171 PHE A O 1
ATOM 1359 N N . PHE A 1 172 ? -17.357 3.002 9.387 1.00 89.12 172 PHE A N 1
ATOM 1360 C CA . PHE A 1 172 ? -17.429 3.855 8.202 1.00 89.12 172 PHE A CA 1
ATOM 1361 C C . PHE A 1 172 ? -18.552 4.895 8.300 1.00 89.12 172 PHE A C 1
ATOM 1363 O O . PHE A 1 172 ? -18.338 6.066 7.995 1.00 89.12 172 PHE A O 1
ATOM 1370 N N . ARG A 1 173 ? -19.739 4.499 8.779 1.00 87.19 173 ARG A N 1
ATOM 1371 C CA . ARG A 1 173 ? -20.863 5.430 8.990 1.00 87.19 173 ARG A CA 1
ATOM 1372 C C . ARG A 1 173 ? -20.599 6.446 10.099 1.00 87.19 173 ARG A C 1
ATOM 1374 O O . ARG A 1 173 ? -21.104 7.558 10.017 1.00 87.19 173 ARG A O 1
ATOM 1381 N N . SER A 1 174 ? -19.835 6.065 11.122 1.00 86.25 174 SER A N 1
ATOM 1382 C CA . SER A 1 174 ? -19.452 6.955 12.228 1.00 86.25 174 SER A CA 1
ATOM 1383 C C . SER A 1 174 ? -18.293 7.899 11.893 1.00 86.25 174 SER A C 1
ATOM 1385 O O . SER A 1 174 ? -18.005 8.807 12.668 1.00 86.25 174 SER A O 1
ATOM 1387 N N . ALA A 1 175 ? -17.597 7.654 10.781 1.00 87.62 175 ALA A N 1
ATOM 1388 C CA . ALA A 1 175 ? -16.430 8.418 10.391 1.00 87.62 175 ALA A CA 1
ATOM 1389 C C . ALA A 1 175 ? -16.845 9.788 9.842 1.00 87.62 175 ALA A C 1
ATOM 1391 O O . ALA A 1 175 ? -17.757 9.901 9.020 1.00 87.62 175 ALA A O 1
ATOM 1392 N N . SER A 1 176 ? -16.155 10.818 10.307 1.00 76.06 176 SER A N 1
ATOM 1393 C CA . SER A 1 176 ? -16.342 12.207 9.896 1.00 76.06 176 SER A CA 1
ATOM 1394 C C . SER A 1 176 ? -15.305 12.595 8.841 1.00 76.06 176 SER A C 1
ATOM 1396 O O . SER A 1 176 ? -14.224 11.997 8.789 1.00 76.06 176 SER A O 1
ATOM 1398 N N . ASP A 1 177 ? -15.670 13.559 7.996 1.00 65.00 177 ASP A N 1
ATOM 1399 C CA . ASP A 1 177 ? -14.775 14.174 7.007 1.00 65.00 177 ASP A CA 1
ATOM 1400 C C . ASP A 1 177 ? -13.759 15.120 7.678 1.00 65.00 177 ASP A C 1
ATOM 1402 O O . ASP A 1 177 ? -14.101 15.712 8.733 1.00 65.00 177 ASP A O 1
#

Nearest PDB structures (foldseek):
  6jwl-assembly1_A  TM=4.959E-01  e=2.431E+00  Homo sapiens
  5xdk-assembly1_A  TM=4.775E-01  e=3.076E+00  Homo sapiens
  7pcd-assembly1_A  TM=5.933E-01  e=7.010E+00  Homo sapiens
  8a2a-assembly1_A  TM=5.049E-01  e=7.435E+00  Homo sapiens

Sequence (177 aa):
MRTLYEQYCRSEARELLGLLSREGRRSLMRAESESGRPLSVEALHDAARRLLPLPPYEAWVPSYLANRRAYLERLGIPAVPARTAPVTIAIRRVGDRWWAHLNVRRVEGQGEWRGFVAFHEDADAQHAGRAGSPGPGAPVGRQTAEIFRGPDPELLRSRFLEFGEAAMEGFFRSASD

pLDDT: mean 82.73, std 14.37, range [30.58, 94.25]